Protein AF-A0A2H5VDW3-F1 (afdb_monomer_lite)

Secondary structure (DSSP, 8-state):
--HHHHHHH-S-HHHHHHHHHHHHHHHHHHHTT--HHHHHHHHHHHHHHHHTSTTTT--HHHHHHHHHHHHHHHTT----HHHHHHHHT--HHHHHHHHHHHHHHH--S--PPPPHHHHHHHHHHHHT--HHHHHHHHHHHHHT--HHHHTT--HHHHHHHHHHHHHHHTT----HHHHHHHHT--HHHHHHHHHHHHHH------------S---SS---

Sequence (221 aa):
MRLWQSRIRIATSEERTLSQILTKVNEVSEHLKLPKVVVATAARIYRLAIKNKSFKNKPILAMAVALIYLACRHCNINRSLKEIAKVANVDLKTAGKYYRFLLKEIDSSYVPPLSLDKYISKLINLAKLNPKLEKLALELAELTKSPKISCGKSPGGLAAAYVYIASIFLNEKLPQREICELAEVTEVTIRNRCKEILDNFNIKLLIDAMDEVRGSQKGSV

Radius of gyration: 24.26 Å; chains: 1; bounding box: 76×31×82 Å

Structure (mmCIF, N/CA/C/O backbone):
data_AF-A0A2H5VDW3-F1
#
_entry.id   AF-A0A2H5VDW3-F1
#
loop_
_atom_site.group_PDB
_atom_site.id
_atom_site.type_symbol
_atom_site.label_atom_id
_atom_site.label_alt_id
_atom_site.label_comp_id
_atom_site.label_asym_id
_atom_site.label_entity_id
_atom_site.label_seq_id
_atom_site.pdbx_PDB_ins_code
_atom_site.Cartn_x
_atom_site.Cartn_y
_atom_site.Cartn_z
_atom_site.occupancy
_atom_site.B_iso_or_equiv
_atom_site.auth_seq_id
_atom_site.auth_comp_id
_atom_site.auth_asym_id
_atom_site.auth_atom_id
_atom_site.pdbx_PDB_model_num
ATOM 1 N N . MET A 1 1 ? 15.909 -10.312 -50.522 1.00 53.47 1 MET A N 1
ATOM 2 C CA . MET A 1 1 ? 16.096 -10.937 -49.187 1.00 53.47 1 MET A CA 1
ATOM 3 C C . MET A 1 1 ? 16.649 -10.015 -48.079 1.00 53.47 1 MET A C 1
ATOM 5 O O . MET A 1 1 ? 16.545 -10.398 -46.925 1.00 53.47 1 MET A O 1
ATOM 9 N N . ARG A 1 2 ? 17.205 -8.813 -48.342 1.00 52.44 2 ARG A N 1
ATOM 10 C CA . ARG A 1 2 ? 17.811 -7.958 -47.280 1.00 52.44 2 ARG A CA 1
ATOM 11 C C . ARG A 1 2 ? 16.872 -6.921 -46.633 1.00 52.44 2 ARG A C 1
ATOM 13 O O . ARG A 1 2 ? 17.132 -6.476 -45.522 1.00 52.44 2 ARG A O 1
ATOM 20 N N . LEU A 1 3 ? 15.761 -6.566 -47.284 1.00 41.78 3 LEU A N 1
ATOM 21 C CA . LEU A 1 3 ? 14.838 -5.522 -46.799 1.00 41.78 3 LEU A CA 1
ATOM 22 C C . LEU A 1 3 ? 13.925 -5.998 -45.654 1.00 41.78 3 LEU A C 1
ATOM 24 O O . LEU A 1 3 ? 13.590 -5.217 -44.767 1.00 41.78 3 LEU A O 1
ATOM 28 N N . TRP A 1 4 ? 13.600 -7.293 -45.610 1.00 45.25 4 TRP A N 1
ATOM 29 C CA . TRP A 1 4 ? 12.826 -7.885 -44.511 1.00 45.25 4 TRP A CA 1
ATOM 30 C C . TRP A 1 4 ? 13.608 -7.933 -43.192 1.00 45.25 4 TRP A C 1
ATOM 32 O O . TRP A 1 4 ? 13.031 -7.741 -42.125 1.00 45.25 4 TRP A O 1
ATOM 42 N N . GLN A 1 5 ? 14.934 -8.089 -43.253 1.00 48.19 5 GLN A N 1
ATOM 43 C CA . GLN A 1 5 ? 15.789 -8.083 -42.061 1.00 48.19 5 GLN A CA 1
ATOM 44 C C . GLN A 1 5 ? 15.935 -6.679 -41.442 1.00 48.19 5 GLN A C 1
ATOM 46 O O . GLN A 1 5 ? 16.198 -6.564 -40.247 1.00 48.19 5 GLN A O 1
ATOM 51 N N . SER A 1 6 ? 15.728 -5.608 -42.219 1.00 42.41 6 SER A N 1
ATOM 52 C CA . SER A 1 6 ? 15.838 -4.219 -41.745 1.00 42.41 6 SER A CA 1
ATOM 53 C C . SER A 1 6 ? 14.670 -3.808 -40.840 1.00 42.41 6 SER A C 1
ATOM 55 O O . SER A 1 6 ? 14.900 -3.152 -39.825 1.00 42.41 6 SER A O 1
ATOM 57 N N . ARG A 1 7 ? 13.443 -4.285 -41.110 1.00 45.28 7 ARG A N 1
ATOM 58 C CA . ARG A 1 7 ? 12.270 -4.020 -40.250 1.00 45.28 7 ARG A CA 1
ATOM 59 C C . ARG A 1 7 ? 12.362 -4.685 -38.874 1.00 45.28 7 ARG A C 1
ATOM 61 O O . ARG A 1 7 ? 11.784 -4.187 -37.919 1.00 45.28 7 ARG A O 1
ATOM 68 N N . ILE A 1 8 ? 13.127 -5.771 -38.761 1.00 51.69 8 ILE A N 1
ATOM 69 C CA . ILE A 1 8 ? 13.368 -6.482 -37.495 1.00 51.69 8 ILE A CA 1
ATOM 70 C C . ILE A 1 8 ? 14.535 -5.836 -36.711 1.00 51.69 8 ILE A C 1
ATOM 72 O O . ILE A 1 8 ? 14.665 -6.020 -35.500 1.00 51.69 8 ILE A O 1
ATOM 76 N N . ARG A 1 9 ? 15.395 -5.042 -37.372 1.00 48.97 9 ARG A N 1
ATOM 77 C CA . ARG A 1 9 ? 16.654 -4.535 -36.795 1.00 48.97 9 ARG A CA 1
ATOM 78 C C . ARG A 1 9 ? 16.600 -3.148 -36.157 1.00 48.97 9 ARG A C 1
ATOM 80 O O . ARG A 1 9 ? 17.521 -2.848 -35.404 1.00 48.97 9 ARG A O 1
ATOM 87 N N . ILE A 1 10 ? 15.569 -2.334 -36.381 1.00 50.09 10 ILE A N 1
ATOM 88 C CA . ILE A 1 10 ? 15.525 -0.949 -35.874 1.00 50.09 10 ILE A CA 1
ATOM 89 C C . ILE A 1 10 ? 14.436 -0.810 -34.806 1.00 50.09 10 ILE A C 1
ATOM 91 O O . ILE A 1 10 ? 13.482 -0.063 -34.951 1.00 50.09 10 ILE A O 1
ATOM 95 N N . ALA A 1 11 ? 14.582 -1.570 -33.725 1.00 57.47 11 ALA A N 1
ATOM 96 C CA . ALA A 1 11 ? 14.211 -1.040 -32.423 1.00 57.47 11 ALA A CA 1
ATOM 97 C C . ALA A 1 11 ? 15.539 -0.637 -31.791 1.00 57.47 11 ALA A C 1
ATOM 99 O O . ALA A 1 11 ? 16.409 -1.496 -31.590 1.00 57.47 11 ALA A O 1
ATOM 100 N N . THR A 1 12 ? 15.731 0.659 -31.559 1.00 70.88 12 THR A N 1
ATOM 101 C CA . THR A 1 12 ? 16.874 1.155 -30.787 1.00 70.88 12 THR A CA 1
ATOM 102 C C . THR A 1 12 ? 16.949 0.384 -29.466 1.00 70.88 12 THR A C 1
ATOM 104 O O . THR A 1 12 ? 15.941 -0.118 -28.960 1.00 70.88 12 THR A O 1
ATOM 107 N N . SER A 1 13 ? 18.146 0.243 -28.888 1.00 75.62 13 SER A N 1
ATOM 108 C CA . SER A 1 13 ? 18.295 -0.477 -27.612 1.00 75.62 13 SER A CA 1
ATOM 109 C C . SER A 1 13 ? 17.325 0.047 -26.541 1.00 75.62 13 SER A C 1
ATOM 111 O O . SER A 1 13 ? 16.868 -0.726 -25.706 1.00 75.62 13 SER A O 1
ATOM 113 N N . GLU A 1 14 ? 16.981 1.334 -26.606 1.00 76.88 14 GLU A N 1
ATOM 114 C CA . GLU A 1 14 ? 16.055 2.024 -25.708 1.00 76.88 14 GLU A CA 1
ATOM 115 C C . GLU A 1 14 ? 14.589 1.604 -25.937 1.00 76.88 14 GLU A C 1
ATOM 117 O O . GLU A 1 14 ? 13.867 1.329 -24.976 1.00 76.88 14 GLU A O 1
ATOM 122 N N . GLU A 1 15 ? 14.153 1.452 -27.190 1.00 78.94 15 GLU A N 1
ATOM 123 C CA . GLU A 1 15 ? 12.809 0.957 -27.530 1.00 78.94 15 GLU A CA 1
ATOM 124 C C . GLU A 1 15 ? 12.610 -0.505 -27.115 1.00 78.94 15 GLU A C 1
ATOM 126 O O . GLU A 1 15 ? 11.537 -0.879 -26.636 1.00 78.94 15 GLU A O 1
ATOM 131 N N . ARG A 1 16 ? 13.659 -1.332 -27.221 1.00 82.38 16 ARG A N 1
ATOM 132 C CA . ARG A 1 16 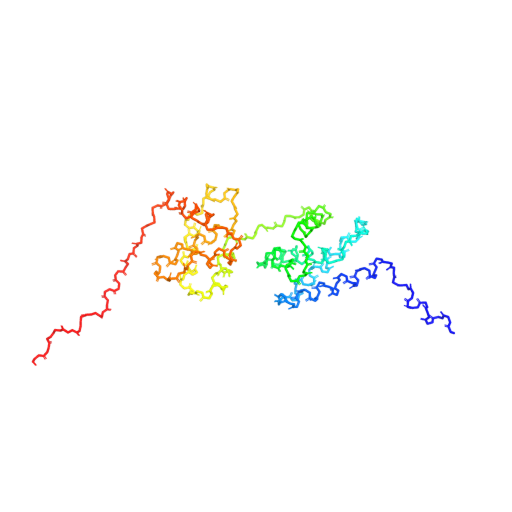? 13.615 -2.720 -26.735 1.00 82.38 16 ARG A CA 1
ATOM 133 C C . ARG A 1 16 ? 13.447 -2.776 -25.221 1.00 82.38 16 ARG A C 1
ATOM 135 O O . ARG A 1 16 ? 12.574 -3.495 -24.735 1.00 82.38 16 ARG A O 1
ATOM 142 N N . THR A 1 17 ? 14.228 -1.990 -24.477 1.00 84.38 17 THR A N 1
ATOM 143 C CA . THR A 1 17 ? 14.095 -1.918 -23.014 1.00 84.38 17 THR A CA 1
ATOM 144 C C . THR A 1 17 ? 12.743 -1.352 -22.594 1.00 84.38 17 THR A C 1
ATOM 146 O O . THR A 1 17 ? 12.151 -1.831 -21.629 1.00 84.38 17 THR A O 1
ATOM 149 N N . LEU A 1 18 ? 12.214 -0.384 -23.349 1.00 85.31 18 LEU A N 1
ATOM 150 C CA . LEU A 1 18 ? 10.884 0.172 -23.130 1.00 85.31 18 LEU A CA 1
ATOM 151 C C . LEU A 1 18 ? 9.810 -0.900 -23.261 1.00 85.31 18 LEU A C 1
ATOM 153 O O . LEU A 1 18 ? 8.994 -1.051 -22.355 1.00 85.31 18 LEU A O 1
ATOM 157 N N . SER A 1 19 ? 9.837 -1.671 -24.347 1.00 87.50 19 SER A N 1
ATOM 158 C CA . SER A 1 19 ? 8.887 -2.764 -24.537 1.00 87.50 19 SER A CA 1
ATOM 159 C C . SER A 1 19 ? 8.971 -3.778 -23.395 1.00 87.50 19 SER A C 1
ATOM 161 O O . SER A 1 19 ? 7.941 -4.160 -22.854 1.00 87.50 19 SER A O 1
ATOM 163 N N . GLN A 1 20 ? 10.180 -4.168 -22.980 1.00 88.94 20 GLN A N 1
ATOM 164 C CA . GLN A 1 20 ? 10.379 -5.129 -21.889 1.00 88.94 20 GLN A CA 1
ATOM 165 C C . GLN A 1 20 ? 9.828 -4.624 -20.548 1.00 88.94 20 GLN A C 1
ATOM 167 O O . GLN A 1 20 ? 9.160 -5.373 -19.834 1.00 88.94 20 GLN A O 1
ATOM 172 N N . ILE A 1 21 ? 10.072 -3.354 -20.206 1.00 90.38 21 ILE A N 1
ATOM 173 C CA . ILE A 1 21 ? 9.559 -2.754 -18.967 1.00 90.38 21 ILE A CA 1
ATOM 174 C C . ILE A 1 21 ? 8.036 -2.678 -19.003 1.00 90.38 21 ILE A C 1
ATOM 176 O O . ILE A 1 21 ? 7.400 -3.046 -18.021 1.00 90.38 21 ILE A O 1
ATOM 180 N N . LEU A 1 22 ? 7.442 -2.244 -20.117 1.00 90.00 22 LEU A N 1
ATOM 181 C CA . LEU A 1 22 ? 5.986 -2.150 -20.238 1.00 90.00 22 LEU A CA 1
ATOM 182 C C . LEU A 1 22 ? 5.309 -3.520 -20.140 1.00 90.00 22 LEU A C 1
ATOM 184 O O . LEU A 1 22 ? 4.302 -3.639 -19.445 1.00 90.00 22 LEU A O 1
ATOM 188 N N . THR A 1 23 ? 5.885 -4.559 -20.751 1.00 92.81 23 THR A N 1
ATOM 189 C CA . THR A 1 23 ? 5.402 -5.937 -20.587 1.00 92.81 23 THR A CA 1
ATOM 190 C C . THR A 1 23 ? 5.443 -6.352 -19.120 1.00 92.81 23 THR A C 1
ATOM 192 O O . THR A 1 23 ? 4.438 -6.816 -18.587 1.00 92.81 23 THR A O 1
ATOM 195 N N . LYS A 1 24 ? 6.551 -6.088 -18.415 1.00 92.25 24 LYS A N 1
ATOM 196 C CA . LYS A 1 24 ? 6.647 -6.420 -16.989 1.00 92.25 24 LYS A CA 1
ATOM 197 C C . LYS A 1 24 ? 5.678 -5.617 -16.123 1.00 92.25 24 LYS A C 1
ATOM 199 O O . LYS A 1 24 ? 5.133 -6.145 -15.156 1.00 92.25 24 LYS A O 1
ATOM 204 N N . VAL A 1 25 ? 5.452 -4.348 -16.460 1.00 93.44 25 VAL A N 1
ATOM 205 C CA . VAL A 1 25 ? 4.470 -3.504 -15.772 1.00 93.44 25 VAL A CA 1
ATOM 206 C C . VAL A 1 25 ? 3.067 -4.087 -15.922 1.00 93.44 25 VAL A C 1
ATOM 208 O O . VAL A 1 25 ? 2.348 -4.148 -14.926 1.00 93.44 25 VAL A O 1
ATOM 211 N N . ASN A 1 26 ? 2.700 -4.555 -17.119 1.00 93.69 26 ASN A N 1
ATOM 212 C CA . ASN A 1 26 ? 1.425 -5.234 -17.355 1.00 93.69 26 ASN A CA 1
ATOM 213 C C . ASN A 1 26 ? 1.312 -6.508 -16.518 1.00 93.69 26 ASN A C 1
ATOM 215 O O . ASN A 1 26 ? 0.365 -6.627 -15.748 1.00 93.69 26 ASN A O 1
ATOM 219 N N . GLU A 1 27 ? 2.313 -7.390 -16.578 1.00 93.50 27 GLU A N 1
ATOM 220 C CA . GLU A 1 27 ? 2.321 -8.644 -15.814 1.00 93.50 27 GLU A CA 1
ATOM 221 C C . GLU A 1 27 ? 2.110 -8.402 -14.312 1.00 93.50 27 GLU A C 1
ATOM 223 O O . GLU A 1 27 ? 1.231 -8.999 -13.693 1.00 93.50 27 GLU A O 1
ATOM 228 N N . VAL A 1 28 ? 2.886 -7.497 -13.706 1.00 93.06 28 VAL A N 1
ATOM 229 C CA . VAL A 1 28 ? 2.776 -7.204 -12.266 1.00 93.06 28 VAL A CA 1
ATOM 230 C C . VAL A 1 28 ? 1.440 -6.529 -11.936 1.00 93.06 28 VAL A C 1
ATOM 232 O O . VAL A 1 28 ? 0.847 -6.809 -10.892 1.00 93.06 28 VAL A O 1
ATOM 235 N N . SER A 1 29 ? 0.935 -5.666 -12.820 1.00 92.62 29 SER A N 1
ATOM 236 C CA . SER A 1 29 ? -0.352 -4.987 -12.624 1.00 92.62 29 SER A CA 1
ATOM 237 C C . SER A 1 29 ? -1.536 -5.950 -12.688 1.00 92.62 29 SER A C 1
ATOM 239 O O . SER A 1 29 ? -2.476 -5.794 -11.908 1.00 92.62 29 SER A O 1
ATOM 241 N N . GLU A 1 30 ? -1.480 -6.961 -13.555 1.00 92.94 30 GLU A N 1
ATOM 242 C CA . GLU A 1 30 ? -2.488 -8.022 -13.647 1.00 92.94 30 GLU A CA 1
ATOM 243 C C . GLU A 1 30 ? -2.517 -8.879 -12.378 1.00 92.94 30 GLU A C 1
ATOM 245 O O . GLU A 1 30 ? -3.587 -9.082 -11.802 1.00 92.94 30 GLU A O 1
ATOM 250 N N . HIS A 1 31 ? -1.349 -9.283 -11.864 1.00 92.31 31 HIS A N 1
ATOM 251 C CA . HIS A 1 31 ? -1.251 -10.029 -10.602 1.00 92.31 31 HIS A CA 1
ATOM 252 C C . HIS A 1 31 ? -1.815 -9.237 -9.410 1.00 92.31 31 HIS A C 1
ATOM 254 O O . HIS A 1 31 ? -2.463 -9.801 -8.529 1.00 92.31 31 HIS A O 1
ATOM 260 N N . LEU A 1 32 ? -1.607 -7.916 -9.389 1.00 89.12 32 LEU A N 1
ATOM 261 C CA . LEU A 1 32 ? -2.127 -7.011 -8.356 1.00 89.12 32 LEU A CA 1
ATOM 262 C C . LEU A 1 32 ? -3.576 -6.550 -8.600 1.00 89.12 32 LEU A C 1
ATOM 264 O O . LEU A 1 32 ? -4.112 -5.787 -7.783 1.00 89.12 32 LEU A O 1
ATOM 268 N N . LYS A 1 33 ? -4.196 -6.986 -9.708 1.00 90.88 33 LYS A N 1
ATOM 269 C CA . LYS A 1 33 ? -5.538 -6.586 -10.164 1.00 90.88 33 LYS A CA 1
ATOM 270 C C . LYS A 1 33 ? -5.711 -5.061 -10.209 1.00 90.88 33 LYS A C 1
ATOM 272 O O . LYS A 1 33 ? -6.703 -4.519 -9.721 1.00 90.88 33 LYS A O 1
ATOM 277 N N . LEU A 1 34 ? -4.710 -4.352 -10.734 1.00 89.81 34 LEU A N 1
ATOM 278 C CA . LEU A 1 34 ? -4.735 -2.892 -10.821 1.00 89.81 34 LEU A CA 1
ATOM 279 C C . LEU A 1 34 ? -5.578 -2.408 -12.012 1.00 89.81 34 LEU A C 1
ATOM 281 O O . LEU A 1 34 ? -5.590 -3.049 -13.064 1.00 89.81 34 LEU A O 1
ATOM 285 N N . PRO A 1 35 ? -6.243 -1.243 -11.895 1.00 91.56 35 PRO A N 1
ATOM 286 C CA . PRO A 1 35 ? -6.951 -0.634 -13.015 1.00 91.56 35 PRO A CA 1
ATOM 287 C C . PRO A 1 35 ? -6.017 -0.310 -14.186 1.00 91.56 35 PRO A C 1
ATOM 289 O O . PRO A 1 35 ? -4.890 0.150 -13.990 1.00 91.56 35 PRO A O 1
ATOM 292 N N . LYS A 1 36 ? -6.531 -0.418 -15.418 1.00 91.25 36 LYS A N 1
ATOM 293 C CA . LYS A 1 36 ? -5.793 -0.065 -16.649 1.00 91.25 36 LYS A CA 1
ATOM 294 C C . LYS A 1 36 ? -5.275 1.381 -16.652 1.00 91.25 36 LYS A C 1
ATOM 296 O O . LYS A 1 36 ? -4.256 1.671 -17.273 1.00 91.25 36 LYS A O 1
ATOM 301 N N . VAL A 1 37 ? -5.935 2.278 -15.915 1.00 92.31 37 VAL A N 1
ATOM 302 C CA . VAL A 1 37 ? -5.505 3.675 -15.725 1.00 92.31 37 VAL A CA 1
ATOM 303 C C . VAL A 1 37 ? -4.110 3.756 -15.092 1.00 92.31 37 VAL A C 1
ATOM 305 O O . VAL A 1 37 ? -3.299 4.590 -15.496 1.00 92.31 37 VAL A O 1
ATOM 308 N N . VAL A 1 38 ? -3.785 2.855 -14.157 1.00 91.50 38 VAL A N 1
ATOM 309 C CA . VAL A 1 38 ? -2.469 2.810 -13.497 1.00 91.50 38 VAL A CA 1
ATOM 310 C C . VAL A 1 38 ? -1.386 2.415 -14.488 1.00 91.50 38 VAL A C 1
ATOM 312 O O . VAL A 1 38 ? -0.351 3.070 -14.564 1.00 91.50 38 VAL A O 1
ATOM 315 N N . VAL A 1 39 ? -1.651 1.387 -15.293 1.00 92.88 39 VAL A N 1
ATOM 316 C CA . VAL A 1 39 ? -0.745 0.910 -16.343 1.00 92.88 39 VAL A CA 1
ATOM 317 C C . VAL A 1 39 ? -0.460 2.014 -17.362 1.00 92.88 39 VAL A C 1
ATOM 319 O O . VAL A 1 39 ? 0.698 2.293 -17.677 1.00 92.88 39 VAL A O 1
ATOM 322 N N . ALA A 1 40 ? -1.507 2.692 -17.843 1.00 92.19 40 ALA A N 1
ATOM 323 C CA . ALA A 1 40 ? -1.368 3.801 -18.783 1.00 92.19 40 ALA A CA 1
ATOM 324 C C . ALA A 1 40 ? -0.550 4.958 -18.182 1.00 92.19 40 ALA A C 1
ATOM 326 O O . ALA A 1 40 ? 0.320 5.528 -18.845 1.00 92.19 40 ALA A O 1
ATOM 327 N N . THR A 1 41 ? -0.778 5.263 -16.903 1.00 91.31 41 THR A N 1
ATOM 328 C CA . THR A 1 41 ? -0.036 6.296 -16.172 1.00 91.31 41 THR A CA 1
ATOM 329 C C . THR A 1 41 ? 1.433 5.914 -15.991 1.00 91.31 41 THR A C 1
ATOM 331 O O . THR A 1 41 ? 2.307 6.739 -16.252 1.00 91.31 41 THR A O 1
ATOM 334 N N . ALA A 1 42 ? 1.727 4.661 -15.636 1.00 91.44 42 ALA A N 1
ATOM 335 C CA . ALA A 1 42 ? 3.091 4.144 -15.535 1.00 91.44 42 ALA A CA 1
ATOM 336 C C . ALA A 1 42 ? 3.828 4.226 -16.883 1.00 91.44 42 ALA A C 1
ATOM 338 O O . ALA A 1 42 ? 4.973 4.677 -16.937 1.00 91.44 42 ALA A O 1
ATOM 339 N N . ALA A 1 43 ? 3.154 3.874 -17.983 1.00 90.94 43 ALA A N 1
ATOM 340 C CA . ALA A 1 43 ? 3.712 3.986 -19.327 1.00 90.94 43 ALA A CA 1
ATOM 341 C C . ALA A 1 43 ? 4.018 5.443 -19.710 1.00 90.94 43 ALA A C 1
ATOM 343 O O . ALA A 1 43 ? 5.078 5.728 -20.271 1.00 90.94 43 ALA A O 1
ATOM 344 N N . ARG A 1 44 ? 3.119 6.379 -19.378 1.00 90.00 44 ARG A N 1
ATOM 345 C CA . ARG A 1 44 ? 3.326 7.819 -19.595 1.00 90.00 44 ARG A CA 1
ATOM 346 C C . ARG A 1 44 ? 4.535 8.334 -18.813 1.00 90.00 44 ARG A C 1
ATOM 348 O O . ARG A 1 44 ? 5.392 8.989 -19.400 1.00 90.00 44 ARG A O 1
ATOM 355 N N . ILE A 1 45 ? 4.613 8.012 -17.521 1.00 87.81 45 ILE A N 1
ATOM 356 C CA . ILE A 1 45 ? 5.721 8.396 -16.635 1.00 87.81 45 ILE A CA 1
ATOM 357 C C . ILE A 1 45 ? 7.045 7.883 -17.200 1.00 87.81 45 ILE A C 1
ATOM 359 O O . ILE A 1 45 ? 7.993 8.648 -17.347 1.00 87.81 45 ILE A O 1
ATOM 363 N N . TYR A 1 46 ? 7.104 6.612 -17.592 1.00 86.81 46 TYR A N 1
ATOM 364 C CA . TYR A 1 46 ? 8.339 6.027 -18.098 1.00 86.81 46 TYR A CA 1
ATOM 365 C C . TYR A 1 46 ? 8.795 6.632 -19.437 1.00 86.81 46 TYR A C 1
ATOM 367 O O . TYR A 1 46 ? 9.983 6.891 -19.628 1.00 86.81 46 TYR A O 1
ATOM 375 N N . ARG A 1 47 ? 7.860 6.945 -20.348 1.00 86.50 47 ARG A N 1
ATOM 376 C CA . ARG A 1 47 ? 8.176 7.658 -21.602 1.00 86.50 47 ARG A CA 1
ATOM 377 C C . ARG A 1 47 ? 8.721 9.065 -21.358 1.00 86.50 47 ARG A C 1
ATOM 379 O O . ARG A 1 47 ? 9.593 9.504 -22.103 1.00 86.50 47 ARG A O 1
ATOM 386 N N . LEU A 1 48 ? 8.217 9.771 -20.343 1.00 84.69 48 LEU A N 1
ATOM 387 C CA . LEU A 1 48 ? 8.775 11.064 -19.930 1.00 84.69 48 LEU A CA 1
ATOM 388 C C . LEU A 1 48 ? 10.195 10.890 -19.389 1.00 84.69 48 LEU A C 1
ATOM 390 O O . LEU A 1 48 ? 11.091 11.637 -19.763 1.00 84.69 48 LEU A O 1
ATOM 394 N N . ALA A 1 49 ? 10.410 9.847 -18.594 1.00 81.12 49 ALA A N 1
ATOM 395 C CA . ALA A 1 49 ? 11.694 9.539 -17.989 1.00 81.12 49 ALA A CA 1
ATOM 396 C C . ALA A 1 49 ? 12.812 9.292 -19.020 1.00 81.12 49 ALA A C 1
ATOM 398 O O . ALA A 1 49 ? 13.914 9.823 -18.887 1.00 81.12 49 ALA A O 1
ATOM 399 N N . ILE A 1 50 ? 12.530 8.533 -20.087 1.00 80.50 50 ILE A N 1
ATOM 400 C CA . ILE A 1 50 ? 13.522 8.230 -21.137 1.00 80.50 50 ILE A CA 1
ATOM 401 C C . ILE A 1 50 ? 14.058 9.505 -21.807 1.00 80.50 50 ILE A C 1
ATOM 403 O O . ILE A 1 50 ? 15.247 9.564 -22.126 1.00 80.50 50 ILE A O 1
ATOM 407 N N . LYS A 1 51 ? 13.230 10.550 -21.964 1.00 77.50 51 LYS A N 1
ATOM 408 C CA . LYS A 1 51 ? 13.663 11.823 -22.570 1.00 77.50 51 LYS A CA 1
ATOM 409 C C . LYS A 1 51 ? 14.826 12.473 -21.808 1.00 77.50 51 LYS A C 1
ATOM 411 O O . LYS A 1 51 ? 15.660 13.125 -22.431 1.00 77.50 51 LYS A O 1
ATOM 416 N N . ASN A 1 52 ? 14.937 12.215 -20.504 1.00 71.25 52 ASN A N 1
ATOM 417 C CA . ASN A 1 52 ? 15.966 12.780 -19.628 1.00 71.25 52 ASN A CA 1
ATOM 418 C C . ASN A 1 52 ? 17.285 11.964 -19.623 1.00 71.25 52 ASN A C 1
ATOM 420 O O . ASN A 1 52 ? 18.205 12.286 -18.880 1.00 71.25 52 ASN A O 1
ATOM 424 N N . LYS A 1 53 ? 17.420 10.916 -20.459 1.00 64.75 53 LYS A N 1
ATOM 425 C CA . LYS A 1 53 ? 18.648 10.113 -20.710 1.00 64.75 53 LYS A CA 1
ATOM 426 C C . LYS A 1 53 ? 19.291 9.381 -19.506 1.00 64.75 53 LYS A C 1
ATOM 428 O O . LYS A 1 53 ? 20.262 8.652 -19.702 1.00 64.75 53 LYS A O 1
ATOM 433 N N . SER A 1 54 ? 18.736 9.465 -18.293 1.00 64.50 54 SER A N 1
ATOM 434 C CA . SER A 1 54 ? 19.314 8.901 -17.048 1.00 64.50 54 SER A CA 1
ATOM 435 C C . SER A 1 54 ? 19.078 7.380 -16.834 1.00 64.50 54 SER A C 1
ATOM 437 O O . SER A 1 54 ? 19.545 6.772 -15.867 1.00 64.50 54 SER A O 1
ATOM 439 N N . PHE A 1 55 ? 18.377 6.702 -17.755 1.00 68.12 55 PHE A N 1
ATOM 440 C CA . PHE A 1 55 ? 17.854 5.335 -17.555 1.00 68.12 55 PHE A CA 1
ATOM 441 C C . PHE A 1 55 ? 18.746 4.189 -18.058 1.00 68.12 55 PHE A C 1
ATOM 443 O O . PHE A 1 55 ? 18.357 3.022 -17.968 1.00 68.12 55 PHE A O 1
ATOM 450 N N . LYS A 1 56 ? 19.953 4.479 -18.554 1.00 66.88 56 LYS A N 1
ATOM 451 C CA . LYS A 1 56 ? 20.858 3.441 -19.072 1.00 66.88 56 LYS A CA 1
ATOM 452 C C . LYS A 1 56 ? 21.373 2.530 -17.943 1.00 66.88 56 LYS A C 1
ATOM 454 O O . LYS A 1 56 ? 21.732 2.997 -16.860 1.00 66.88 56 LYS A O 1
ATOM 459 N N . ASN A 1 57 ? 21.402 1.220 -18.209 1.00 70.19 57 ASN A N 1
ATOM 460 C CA . ASN A 1 57 ? 21.917 0.155 -17.331 1.00 70.19 57 ASN A CA 1
ATOM 461 C C . ASN A 1 57 ? 21.185 -0.023 -15.987 1.00 70.19 57 ASN A C 1
ATOM 463 O O . ASN A 1 57 ? 21.790 -0.430 -14.994 1.00 70.19 57 ASN A O 1
ATOM 467 N N . LYS A 1 58 ? 19.886 0.293 -15.917 1.00 81.19 58 LYS A N 1
ATOM 468 C CA . LYS A 1 58 ? 19.080 0.040 -14.712 1.00 81.19 58 LYS A CA 1
ATOM 469 C C . LYS A 1 58 ? 18.324 -1.297 -14.824 1.00 81.19 58 LYS A C 1
ATOM 471 O O . LYS A 1 58 ? 17.860 -1.638 -15.910 1.00 81.19 58 LYS A O 1
ATOM 476 N N . PRO A 1 59 ? 18.167 -2.050 -13.721 1.00 87.31 59 PRO A N 1
ATOM 477 C CA . PRO A 1 59 ? 17.422 -3.302 -13.707 1.00 87.31 59 PRO A CA 1
ATOM 478 C C . PRO A 1 59 ? 15.946 -3.069 -14.044 1.00 87.31 59 PRO A C 1
ATOM 480 O O . PRO A 1 59 ? 15.248 -2.298 -13.383 1.00 87.31 59 PRO A O 1
ATOM 483 N N . ILE A 1 60 ? 15.478 -3.795 -15.059 1.00 88.19 60 ILE A N 1
ATOM 484 C CA . ILE A 1 60 ? 14.131 -3.715 -15.644 1.00 88.19 60 ILE A CA 1
ATOM 485 C C . ILE A 1 60 ? 13.049 -3.958 -14.582 1.00 88.19 60 ILE A C 1
ATOM 487 O O . ILE A 1 60 ? 12.112 -3.172 -14.460 1.00 88.19 60 ILE A O 1
ATOM 491 N N . LEU A 1 61 ? 13.202 -5.013 -13.772 1.00 90.50 61 LEU A N 1
ATOM 492 C CA . LEU A 1 61 ? 12.213 -5.408 -12.761 1.00 90.50 61 LEU A CA 1
ATOM 493 C C . LEU A 1 61 ? 12.033 -4.347 -11.671 1.00 90.50 61 LEU A C 1
ATOM 495 O O . LEU A 1 61 ? 10.910 -3.961 -11.353 1.00 90.50 61 LEU A O 1
ATOM 499 N N . ALA A 1 62 ? 13.136 -3.842 -11.117 1.00 91.00 62 ALA A N 1
ATOM 500 C CA . ALA A 1 62 ? 13.065 -2.849 -10.051 1.00 91.00 62 ALA A CA 1
ATOM 501 C C . ALA A 1 62 ? 12.524 -1.503 -10.559 1.00 91.00 62 ALA A C 1
ATOM 503 O O . ALA A 1 62 ? 11.827 -0.804 -9.824 1.00 91.00 62 ALA A O 1
ATOM 504 N N . MET A 1 63 ? 12.792 -1.172 -11.827 1.00 89.50 63 MET A N 1
ATOM 505 C CA . MET A 1 63 ? 12.199 -0.015 -12.491 1.00 89.50 63 MET A CA 1
ATOM 506 C C . MET A 1 63 ? 10.684 -0.175 -12.650 1.00 89.50 63 MET A C 1
ATOM 508 O O . MET A 1 63 ? 9.939 0.738 -12.303 1.00 89.50 63 MET A O 1
ATOM 512 N N . ALA A 1 64 ? 10.219 -1.342 -13.109 1.00 92.25 64 ALA A N 1
ATOM 513 C CA . ALA A 1 64 ? 8.794 -1.634 -13.251 1.00 92.25 64 ALA A CA 1
ATOM 514 C C . ALA A 1 64 ? 8.044 -1.494 -11.913 1.00 92.25 64 ALA A C 1
ATOM 516 O O . ALA A 1 64 ? 7.025 -0.808 -11.852 1.00 92.25 64 ALA A O 1
ATOM 517 N N . VAL A 1 65 ? 8.585 -2.054 -10.823 1.00 93.75 65 VAL A N 1
ATOM 518 C CA . VAL A 1 65 ? 8.013 -1.924 -9.467 1.00 93.75 65 VAL A CA 1
ATOM 519 C C . VAL A 1 65 ? 7.902 -0.459 -9.043 1.00 93.75 65 VAL A C 1
ATOM 521 O O . VAL A 1 65 ? 6.856 -0.024 -8.558 1.00 93.75 65 VAL A O 1
ATOM 524 N N . ALA A 1 66 ? 8.968 0.316 -9.242 1.00 91.94 66 ALA A N 1
ATOM 525 C CA . ALA A 1 66 ? 9.010 1.714 -8.840 1.00 91.94 66 ALA A CA 1
ATOM 526 C C . ALA A 1 66 ? 8.047 2.593 -9.665 1.00 91.94 66 ALA A C 1
ATOM 528 O O . ALA A 1 66 ? 7.396 3.477 -9.105 1.00 91.94 66 ALA A O 1
ATOM 529 N N . LEU A 1 67 ? 7.894 2.310 -10.964 1.00 91.12 67 LEU A N 1
ATOM 530 C CA . LEU A 1 67 ? 6.929 2.972 -11.849 1.00 91.12 67 LEU A CA 1
ATOM 531 C C . LEU A 1 67 ? 5.483 2.678 -11.460 1.00 91.12 67 LEU A C 1
ATOM 533 O O . LEU A 1 67 ? 4.676 3.602 -11.404 1.00 91.12 67 LEU A O 1
ATOM 537 N N . ILE A 1 68 ? 5.156 1.412 -11.176 1.00 93.06 68 ILE A N 1
ATOM 538 C CA . ILE A 1 68 ? 3.814 1.024 -10.722 1.00 93.06 68 ILE A CA 1
ATOM 539 C C . ILE A 1 68 ? 3.493 1.740 -9.417 1.00 93.06 68 ILE A C 1
ATOM 541 O O . ILE A 1 68 ? 2.419 2.318 -9.286 1.00 93.06 68 ILE A O 1
ATOM 545 N N . TYR A 1 69 ? 4.427 1.751 -8.465 1.00 91.50 69 TYR A N 1
ATOM 546 C CA . TYR A 1 69 ? 4.212 2.426 -7.191 1.00 91.50 69 TYR A CA 1
ATOM 547 C C . TYR A 1 69 ? 3.972 3.932 -7.375 1.00 91.50 69 TYR A C 1
ATOM 549 O O . TYR A 1 69 ? 3.012 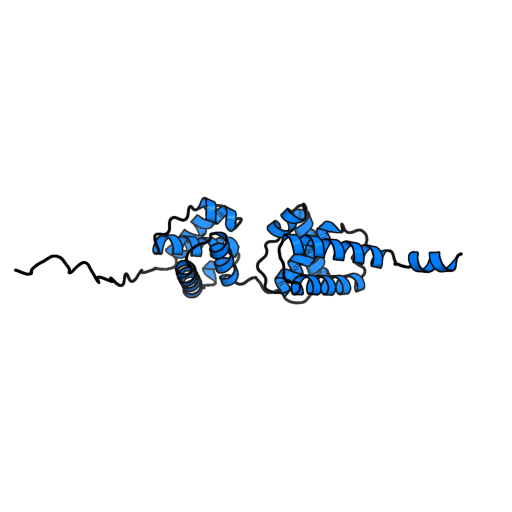4.470 -6.823 1.00 91.50 69 TYR A O 1
ATOM 557 N N . LEU A 1 70 ? 4.772 4.603 -8.209 1.00 89.62 70 LEU A N 1
ATOM 558 C CA . LEU A 1 70 ? 4.580 6.021 -8.520 1.00 89.62 70 LEU A CA 1
ATOM 559 C C . LEU A 1 70 ? 3.235 6.275 -9.228 1.00 89.62 70 LEU A C 1
ATOM 561 O O . LEU A 1 70 ? 2.501 7.190 -8.857 1.00 89.62 70 LEU A O 1
ATOM 565 N N . ALA A 1 71 ? 2.859 5.430 -10.188 1.00 90.62 71 ALA A N 1
ATOM 566 C CA . ALA A 1 71 ? 1.576 5.523 -10.879 1.00 90.62 71 ALA A CA 1
ATOM 567 C C . ALA A 1 71 ? 0.380 5.288 -9.943 1.00 90.62 71 ALA A C 1
ATOM 569 O O . ALA A 1 71 ? -0.614 6.003 -10.044 1.00 90.62 71 ALA A O 1
ATOM 570 N N . CYS A 1 72 ? 0.478 4.347 -8.999 1.00 89.81 72 CYS A N 1
ATOM 571 C CA . CYS A 1 72 ? -0.535 4.124 -7.965 1.00 89.81 72 CYS A CA 1
ATOM 572 C C . CYS A 1 72 ? -0.742 5.374 -7.105 1.00 89.81 72 CYS A C 1
ATOM 574 O O . CYS A 1 72 ? -1.881 5.709 -6.786 1.00 89.81 72 CYS A O 1
ATOM 576 N N . ARG A 1 73 ? 0.339 6.092 -6.771 1.00 86.50 73 ARG A N 1
ATOM 577 C CA . ARG A 1 73 ? 0.264 7.345 -6.008 1.00 86.50 73 ARG A CA 1
ATOM 578 C C . ARG A 1 73 ? -0.418 8.457 -6.801 1.00 86.50 73 ARG A C 1
ATOM 580 O O . ARG A 1 73 ? -1.317 9.094 -6.265 1.00 86.50 73 ARG A O 1
ATOM 587 N N . HIS A 1 74 ? -0.070 8.623 -8.078 1.00 85.94 74 HIS A N 1
ATOM 588 C CA . HIS A 1 74 ? -0.748 9.564 -8.986 1.00 85.94 74 HIS A CA 1
ATOM 589 C C . HIS A 1 74 ? -2.235 9.226 -9.172 1.00 85.94 74 HIS A C 1
ATOM 591 O O . HIS A 1 74 ? -3.085 10.109 -9.153 1.00 85.94 74 HIS A O 1
ATOM 597 N N . CYS A 1 75 ? -2.565 7.938 -9.280 1.00 86.06 75 CYS A N 1
ATOM 598 C CA . CYS A 1 75 ? -3.944 7.460 -9.406 1.00 86.06 75 CYS A CA 1
ATOM 599 C C . CYS A 1 75 ? -4.676 7.354 -8.064 1.00 86.06 75 CYS A C 1
ATOM 601 O O . CYS A 1 75 ? -5.808 6.878 -8.029 1.00 86.06 75 CYS A O 1
ATOM 603 N N . ASN A 1 76 ? -4.064 7.793 -6.958 1.00 82.69 76 ASN A N 1
ATOM 604 C CA . ASN A 1 76 ? -4.711 7.836 -5.653 1.00 82.69 76 ASN A CA 1
ATOM 605 C C . ASN A 1 76 ? -5.147 6.454 -5.104 1.00 82.69 76 ASN A C 1
ATOM 607 O O . ASN A 1 76 ? -6.070 6.378 -4.285 1.00 82.69 76 ASN A O 1
ATOM 611 N N . ILE A 1 77 ? -4.459 5.383 -5.523 1.00 85.06 77 ILE A N 1
ATOM 612 C CA . ILE A 1 77 ? -4.715 3.980 -5.164 1.00 85.06 77 ILE A CA 1
ATOM 613 C C . ILE A 1 77 ? -3.764 3.530 -4.051 1.00 85.06 77 ILE A C 1
ATOM 615 O O . ILE A 1 77 ? -2.545 3.699 -4.132 1.00 85.06 77 ILE A O 1
ATOM 619 N N . ASN A 1 78 ? -4.320 2.900 -3.014 1.00 82.31 78 ASN A N 1
ATOM 620 C CA . ASN A 1 78 ? -3.567 2.488 -1.834 1.00 82.31 78 ASN A CA 1
ATOM 621 C C . ASN A 1 78 ? -2.879 1.116 -2.018 1.00 82.31 78 ASN A C 1
ATOM 623 O O . ASN A 1 78 ? -3.414 0.060 -1.660 1.00 82.31 78 ASN A O 1
ATOM 627 N N . ARG A 1 79 ? -1.665 1.127 -2.575 1.00 86.81 79 ARG A N 1
ATOM 628 C CA . ARG A 1 79 ? -0.773 -0.043 -2.668 1.00 86.81 79 ARG A CA 1
ATOM 629 C C . ARG A 1 79 ? 0.554 0.245 -1.984 1.00 86.81 79 ARG A C 1
ATOM 631 O O . ARG A 1 79 ? 1.135 1.308 -2.199 1.00 86.81 79 ARG A O 1
ATOM 638 N N . SER A 1 80 ? 1.016 -0.685 -1.149 1.00 86.19 80 SER A N 1
ATOM 639 C CA . SER A 1 80 ? 2.306 -0.549 -0.472 1.00 86.19 80 SER A CA 1
ATOM 640 C C . SER A 1 80 ? 3.439 -0.918 -1.433 1.00 86.19 80 SER A C 1
ATOM 642 O O . SER A 1 80 ? 3.284 -1.747 -2.332 1.00 86.19 80 SER A O 1
ATOM 644 N N . LEU A 1 81 ? 4.613 -0.309 -1.253 1.00 89.12 81 LEU A N 1
ATOM 645 C CA . LEU A 1 81 ? 5.791 -0.690 -2.036 1.00 89.12 81 LEU A CA 1
ATOM 646 C C . LEU A 1 81 ? 6.171 -2.158 -1.779 1.00 89.12 81 LEU A C 1
ATOM 648 O O . LEU A 1 81 ? 6.630 -2.841 -2.690 1.00 89.12 81 LEU A O 1
ATOM 652 N N . LYS A 1 82 ? 5.946 -2.646 -0.553 1.00 88.94 82 LYS A N 1
ATOM 653 C CA . LYS A 1 82 ? 6.219 -4.024 -0.140 1.00 88.94 82 LYS A CA 1
ATOM 654 C C . LYS A 1 82 ? 5.305 -5.024 -0.846 1.00 88.94 82 LYS A C 1
ATOM 656 O O . LYS A 1 82 ? 5.805 -6.038 -1.320 1.00 88.94 82 LYS A O 1
ATOM 661 N N . GLU A 1 83 ? 4.012 -4.719 -0.982 1.00 88.56 83 GLU A N 1
ATOM 662 C CA . GLU A 1 83 ? 3.052 -5.522 -1.754 1.00 88.56 83 GLU A CA 1
ATOM 663 C C . GLU A 1 83 ? 3.528 -5.707 -3.200 1.00 88.56 83 GLU A C 1
ATOM 665 O O . GLU A 1 83 ? 3.614 -6.831 -3.692 1.00 88.56 83 GLU A O 1
ATOM 670 N N . ILE A 1 84 ? 3.897 -4.609 -3.867 1.00 92.69 84 ILE A N 1
ATOM 671 C CA . ILE A 1 84 ? 4.325 -4.635 -5.274 1.00 92.69 84 ILE A CA 1
ATOM 672 C C . ILE A 1 84 ? 5.667 -5.367 -5.416 1.00 92.69 84 ILE A C 1
ATOM 674 O O . ILE A 1 84 ? 5.836 -6.200 -6.307 1.00 92.69 84 ILE A O 1
ATOM 678 N N . ALA A 1 85 ? 6.616 -5.088 -4.520 1.00 92.88 85 ALA A N 1
ATOM 679 C CA . ALA A 1 85 ? 7.930 -5.720 -4.513 1.00 92.88 85 ALA A CA 1
ATOM 680 C C . ALA A 1 85 ? 7.845 -7.238 -4.276 1.00 92.88 85 ALA A C 1
ATOM 682 O O . ALA A 1 85 ? 8.563 -7.993 -4.929 1.00 92.88 85 ALA A O 1
ATOM 683 N N . LYS A 1 86 ? 6.927 -7.689 -3.409 1.00 91.38 86 LYS A N 1
ATOM 684 C CA . LYS A 1 86 ? 6.679 -9.112 -3.140 1.00 91.38 86 LYS A CA 1
ATOM 685 C C . LYS A 1 86 ? 6.172 -9.844 -4.382 1.00 91.38 86 LYS A C 1
ATOM 687 O O . LYS A 1 86 ? 6.664 -10.925 -4.679 1.00 91.38 86 LYS A O 1
ATOM 692 N N . VAL A 1 87 ? 5.236 -9.249 -5.127 1.00 92.00 87 VAL A N 1
ATOM 693 C CA . VAL A 1 87 ? 4.708 -9.842 -6.372 1.00 92.00 87 VAL A CA 1
ATOM 694 C C . VAL A 1 87 ? 5.778 -9.913 -7.461 1.00 92.00 87 VAL A C 1
ATOM 696 O O . VAL A 1 87 ? 5.870 -10.903 -8.178 1.00 92.00 87 VAL A O 1
ATOM 699 N N . ALA A 1 88 ? 6.615 -8.883 -7.575 1.00 89.88 88 ALA A N 1
ATOM 700 C CA . ALA A 1 88 ? 7.682 -8.842 -8.570 1.00 89.88 88 ALA A CA 1
ATOM 701 C C . ALA A 1 88 ? 8.959 -9.606 -8.162 1.00 89.88 88 ALA A C 1
ATOM 703 O O . ALA A 1 88 ? 9.893 -9.663 -8.961 1.00 89.88 88 ALA A O 1
ATOM 704 N N . ASN A 1 89 ? 9.008 -10.162 -6.945 1.00 90.81 89 ASN A N 1
ATOM 705 C CA . ASN A 1 89 ? 10.180 -10.798 -6.339 1.00 90.81 89 ASN A CA 1
ATOM 706 C C . ASN A 1 89 ? 11.440 -9.905 -6.366 1.00 90.81 89 ASN A C 1
ATOM 708 O O . ASN A 1 89 ? 12.513 -10.312 -6.809 1.00 90.81 89 ASN A O 1
ATOM 712 N N . VAL A 1 90 ? 11.288 -8.646 -5.941 1.00 91.69 90 VAL A N 1
ATOM 713 C CA . VAL A 1 90 ? 12.368 -7.647 -5.888 1.00 91.69 90 VAL A CA 1
ATOM 714 C C . VAL A 1 90 ? 12.615 -7.223 -4.445 1.00 91.69 90 VAL A C 1
ATOM 716 O O . VAL A 1 90 ? 11.678 -6.980 -3.687 1.00 91.69 90 VAL A O 1
ATOM 719 N N . ASP A 1 91 ? 13.882 -7.039 -4.078 1.00 93.19 91 ASP A N 1
ATOM 720 C CA . ASP A 1 91 ? 14.247 -6.513 -2.765 1.00 93.19 91 ASP A CA 1
ATOM 721 C C . ASP A 1 91 ? 13.657 -5.121 -2.510 1.00 93.19 91 ASP A C 1
ATOM 723 O O . ASP A 1 91 ? 13.824 -4.186 -3.303 1.00 93.19 91 ASP A O 1
ATOM 727 N N . LEU A 1 92 ? 13.062 -4.936 -1.327 1.00 90.56 92 LEU A N 1
ATOM 728 C CA . LEU A 1 92 ? 12.453 -3.666 -0.918 1.00 90.56 92 LEU A CA 1
ATOM 729 C C . LEU A 1 92 ? 13.455 -2.497 -0.940 1.00 90.56 92 LEU A C 1
ATOM 731 O O . LEU A 1 92 ? 13.107 -1.383 -1.334 1.00 90.56 92 LEU A O 1
ATOM 735 N N . LYS A 1 93 ? 14.715 -2.750 -0.555 1.00 90.75 93 LYS A N 1
ATOM 736 C CA . LYS A 1 93 ? 15.799 -1.749 -0.583 1.00 90.75 93 LYS A CA 1
ATOM 737 C C . LYS A 1 93 ? 16.066 -1.265 -2.009 1.00 90.75 93 LYS A C 1
ATOM 739 O O . LYS A 1 93 ? 16.190 -0.064 -2.251 1.00 90.75 93 LYS A O 1
ATOM 744 N N . THR A 1 94 ? 16.110 -2.203 -2.949 1.00 90.44 94 THR A N 1
ATOM 745 C CA . THR A 1 94 ? 16.341 -1.941 -4.368 1.00 90.44 94 THR A CA 1
ATOM 746 C C . THR A 1 94 ? 15.158 -1.180 -4.961 1.00 90.44 94 THR A C 1
ATOM 748 O O . THR A 1 94 ? 15.353 -0.118 -5.550 1.00 90.44 94 THR A O 1
ATOM 751 N N . ALA A 1 95 ? 13.927 -1.633 -4.711 1.00 90.94 95 ALA A N 1
ATOM 752 C CA . ALA A 1 95 ? 12.711 -0.944 -5.143 1.00 90.94 95 ALA A CA 1
ATOM 753 C C . ALA A 1 95 ? 12.634 0.503 -4.610 1.00 90.94 95 ALA A C 1
ATOM 755 O O . ALA A 1 95 ? 12.379 1.437 -5.370 1.00 90.94 95 ALA A O 1
ATOM 756 N N . GLY A 1 96 ? 12.945 0.716 -3.326 1.00 89.38 96 GLY A N 1
ATOM 757 C CA . GLY A 1 96 ? 12.972 2.046 -2.709 1.00 89.38 96 GLY A CA 1
ATOM 758 C C . GLY A 1 96 ? 14.051 2.969 -3.287 1.00 89.38 96 GLY A C 1
ATOM 759 O O . GLY A 1 96 ? 13.809 4.164 -3.469 1.00 89.38 96 GLY A O 1
ATOM 760 N N . LYS A 1 97 ? 15.227 2.428 -3.633 1.00 89.62 97 LYS A N 1
ATOM 761 C CA . LYS A 1 97 ? 16.300 3.175 -4.310 1.00 89.62 97 LYS A CA 1
ATOM 762 C C . LYS A 1 97 ? 15.843 3.691 -5.677 1.00 89.62 97 LYS A C 1
ATOM 764 O O . LYS A 1 97 ? 16.038 4.869 -5.968 1.00 89.62 97 LYS A O 1
ATOM 769 N N . TYR A 1 98 ? 15.215 2.839 -6.489 1.00 88.94 98 TYR A N 1
ATOM 770 C CA . TYR A 1 98 ? 14.727 3.233 -7.81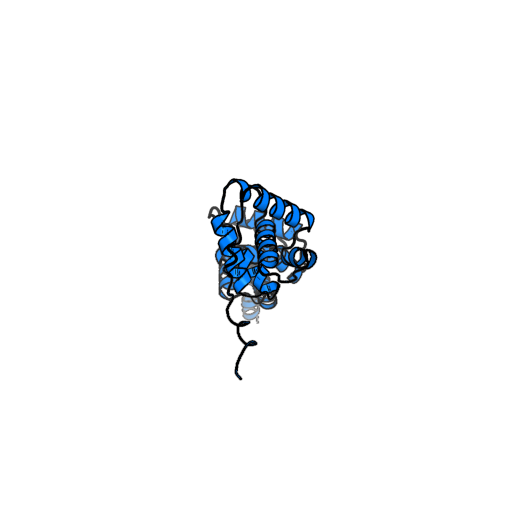7 1.00 88.94 98 TYR A CA 1
ATOM 771 C C . TYR A 1 98 ? 13.508 4.149 -7.757 1.00 88.94 98 TYR A C 1
ATOM 773 O O . TYR A 1 98 ? 13.392 5.043 -8.586 1.00 88.94 98 TYR A O 1
ATOM 781 N N . TYR A 1 99 ? 12.656 4.008 -6.742 1.00 88.81 99 TYR A N 1
ATOM 782 C CA . TYR A 1 99 ? 11.574 4.958 -6.500 1.00 88.81 99 TYR A CA 1
ATOM 783 C C . TYR A 1 99 ? 12.096 6.374 -6.222 1.00 88.81 99 TYR A C 1
ATOM 785 O O . TYR A 1 99 ? 11.664 7.326 -6.866 1.00 88.81 99 TYR A O 1
ATOM 793 N N . ARG A 1 100 ? 13.079 6.524 -5.324 1.00 87.00 100 ARG A N 1
ATOM 794 C CA . ARG A 1 100 ? 13.710 7.831 -5.046 1.00 87.00 100 ARG A CA 1
ATOM 795 C C . ARG A 1 100 ? 14.401 8.410 -6.278 1.00 87.00 100 ARG A C 1
ATOM 797 O O . ARG A 1 100 ? 14.372 9.617 -6.486 1.00 87.00 100 ARG A O 1
ATOM 804 N N . PHE A 1 101 ? 15.010 7.546 -7.085 1.00 86.44 101 PHE A N 1
ATOM 805 C CA . PHE A 1 101 ? 15.612 7.938 -8.353 1.00 86.44 101 PHE A CA 1
ATOM 806 C C . PHE A 1 101 ? 14.563 8.472 -9.342 1.00 86.44 101 PHE A C 1
ATOM 808 O O . PHE A 1 101 ? 14.748 9.560 -9.872 1.00 86.44 101 PHE A O 1
ATOM 815 N N . LEU A 1 102 ? 13.441 7.766 -9.530 1.00 85.19 102 LEU A N 1
ATOM 816 C CA . LEU A 1 102 ? 12.340 8.217 -10.390 1.00 85.19 102 LEU A CA 1
ATOM 817 C C . LEU A 1 102 ? 11.754 9.553 -9.930 1.00 85.19 102 LEU A C 1
ATOM 819 O O . LEU A 1 102 ? 11.524 10.423 -10.763 1.00 85.19 102 LEU A O 1
ATOM 823 N N . LEU A 1 103 ? 11.555 9.729 -8.620 1.00 83.31 103 LEU A N 1
ATOM 824 C CA . LEU A 1 103 ? 11.091 11.002 -8.065 1.00 83.31 103 LEU A CA 1
ATOM 825 C C . LEU A 1 103 ? 12.044 12.147 -8.419 1.00 83.31 103 LEU A C 1
ATOM 827 O O . LEU A 1 103 ? 11.592 13.185 -8.879 1.00 83.31 103 LEU A O 1
ATOM 831 N N . LYS A 1 104 ? 13.359 11.945 -8.266 1.00 81.94 104 LYS A N 1
ATOM 832 C CA . LYS A 1 104 ? 14.364 12.973 -8.573 1.00 81.94 104 LYS A CA 1
ATOM 833 C C . LYS A 1 104 ? 14.401 13.354 -10.060 1.00 81.94 104 LYS A C 1
ATOM 835 O O . LYS A 1 104 ? 14.672 14.504 -10.379 1.00 81.94 104 LYS A O 1
ATOM 840 N N . GLU A 1 105 ? 14.188 12.387 -10.948 1.00 75.88 105 GLU A N 1
ATOM 841 C CA . GLU A 1 105 ? 14.350 12.549 -12.401 1.00 75.88 105 GLU A CA 1
ATOM 842 C C . GLU A 1 105 ? 13.089 13.043 -13.123 1.00 75.88 105 GLU A C 1
ATOM 844 O O . GLU A 1 105 ? 13.198 13.672 -14.175 1.00 75.88 105 GLU A O 1
ATOM 849 N N . ILE A 1 106 ? 11.899 12.707 -12.611 1.00 72.25 106 ILE A N 1
ATOM 850 C CA . ILE A 1 106 ? 10.620 12.945 -13.301 1.00 72.25 106 ILE A CA 1
ATOM 851 C C . ILE A 1 106 ? 9.778 14.004 -12.590 1.00 72.25 106 ILE A C 1
ATOM 853 O O . ILE A 1 106 ? 9.158 14.821 -13.265 1.00 72.25 106 ILE A O 1
ATOM 857 N N . ASP A 1 107 ? 9.743 13.999 -11.255 1.00 58.34 107 ASP A N 1
ATOM 858 C CA . ASP A 1 107 ? 8.771 14.779 -10.492 1.00 58.34 107 ASP A CA 1
ATOM 859 C C . ASP A 1 107 ? 9.462 15.820 -9.593 1.00 58.34 107 ASP A C 1
ATOM 861 O O . ASP A 1 107 ? 9.782 15.580 -8.431 1.00 58.34 107 ASP A O 1
ATOM 865 N N . SER A 1 108 ? 9.569 17.050 -10.111 1.00 52.69 108 SER A N 1
ATOM 866 C CA . SER A 1 108 ? 9.433 18.256 -9.274 1.00 52.69 108 SER A CA 1
ATOM 867 C C . SER A 1 108 ? 7.982 18.464 -8.802 1.00 52.69 108 SER A C 1
ATOM 869 O O . SER A 1 108 ? 7.712 19.380 -8.028 1.00 52.69 108 SER A O 1
ATOM 871 N N . SER A 1 109 ? 7.034 17.639 -9.266 1.00 55.31 109 SER A N 1
ATOM 872 C CA . SER A 1 109 ? 5.620 17.716 -8.909 1.00 55.31 109 SER A CA 1
ATOM 873 C C . SER A 1 109 ? 5.309 16.947 -7.624 1.00 55.31 109 SER A C 1
ATOM 875 O O . SER A 1 109 ? 5.678 15.790 -7.436 1.00 55.31 109 SER A O 1
ATOM 877 N N . TYR A 1 110 ? 4.593 17.624 -6.730 1.00 56.56 110 TYR A N 1
ATOM 878 C CA . TYR A 1 110 ? 4.104 17.121 -5.452 1.00 56.56 110 TYR A CA 1
ATOM 879 C C . TYR A 1 110 ? 3.287 15.829 -5.626 1.00 56.56 110 TYR A C 1
ATOM 881 O O . TYR A 1 110 ? 2.165 15.854 -6.128 1.00 56.56 110 TYR A O 1
ATOM 889 N N . VAL A 1 111 ? 3.838 14.694 -5.188 1.00 64.88 111 VAL A N 1
ATOM 890 C CA . VAL A 1 111 ? 3.078 13.447 -5.042 1.00 64.88 111 VAL A CA 1
ATOM 891 C C . VAL A 1 111 ? 2.346 13.512 -3.701 1.00 64.88 111 VAL A C 1
ATOM 893 O O . VAL A 1 111 ? 3.013 13.460 -2.660 1.00 64.88 111 VAL A O 1
ATOM 896 N N . PRO A 1 112 ? 1.003 13.601 -3.677 1.00 62.44 112 PRO A N 1
ATOM 897 C CA . PRO A 1 112 ? 0.284 13.751 -2.424 1.00 62.44 112 PRO A CA 1
ATOM 898 C C . PRO A 1 112 ? 0.558 12.560 -1.490 1.00 62.44 112 PRO A C 1
ATOM 900 O O . PRO A 1 112 ? 0.682 11.408 -1.946 1.00 62.44 112 PRO A O 1
ATOM 903 N N . PRO A 1 113 ? 0.697 12.798 -0.172 1.00 66.12 113 PRO A N 1
ATOM 904 C CA . PRO A 1 113 ? 0.641 11.728 0.809 1.00 66.12 113 PRO A CA 1
ATOM 905 C C . PRO A 1 113 ? -0.696 10.991 0.671 1.00 66.12 113 PRO A C 1
ATOM 907 O O . PRO A 1 113 ? -1.732 11.601 0.423 1.00 66.12 113 PRO A O 1
ATOM 910 N N . LEU A 1 114 ? -0.672 9.664 0.804 1.00 69.12 114 LEU A N 1
ATOM 911 C CA . LEU A 1 114 ? -1.908 8.889 0.893 1.00 69.12 114 LEU A CA 1
ATOM 912 C C . LEU A 1 114 ? -2.666 9.350 2.144 1.00 69.12 114 LEU A C 1
ATOM 914 O O . LEU A 1 114 ? -2.096 9.331 3.236 1.00 69.12 114 LEU A O 1
ATOM 918 N N . SER A 1 115 ? -3.924 9.754 1.969 1.00 79.31 115 SER A N 1
ATOM 919 C CA . SER A 1 115 ? -4.799 10.156 3.071 1.00 79.31 115 SER A CA 1
ATOM 920 C C . SER A 1 115 ? -4.987 9.011 4.063 1.00 79.31 115 SER A C 1
ATOM 922 O O . SER A 1 115 ? -5.077 7.844 3.668 1.00 79.31 115 SER A O 1
ATOM 924 N N . LEU A 1 116 ? -5.070 9.357 5.346 1.00 84.50 116 LEU A N 1
ATOM 925 C CA . LEU A 1 116 ? -5.287 8.412 6.438 1.00 84.50 116 LEU A CA 1
ATOM 926 C C . LEU A 1 116 ? -6.574 7.594 6.236 1.00 84.50 116 LEU A C 1
ATOM 928 O O . LEU A 1 116 ? -6.560 6.378 6.407 1.00 84.50 116 LEU A O 1
ATOM 932 N N . ASP A 1 117 ? -7.633 8.237 5.753 1.00 87.62 117 ASP A N 1
ATOM 933 C CA . ASP A 1 117 ? -8.947 7.633 5.500 1.00 87.62 117 ASP A CA 1
ATOM 934 C C . ASP A 1 117 ? -8.841 6.427 4.563 1.00 87.62 117 ASP A C 1
ATOM 936 O O . ASP A 1 117 ? -9.329 5.338 4.850 1.00 87.62 117 ASP A O 1
ATOM 940 N N . LYS A 1 118 ? -8.073 6.571 3.476 1.00 86.94 118 LYS A N 1
ATOM 941 C CA . LYS A 1 118 ? -7.842 5.489 2.508 1.00 86.94 118 LYS A CA 1
ATOM 942 C C . LYS A 1 118 ? -7.046 4.330 3.098 1.00 86.94 118 LYS A C 1
ATOM 944 O O . LYS A 1 118 ? -7.129 3.212 2.584 1.00 86.94 118 LYS A O 1
ATOM 949 N N . TYR A 1 119 ? -6.214 4.577 4.110 1.00 87.94 119 TYR A N 1
ATOM 950 C CA . TYR A 1 119 ? -5.538 3.509 4.846 1.00 87.94 119 TYR A CA 1
ATOM 951 C C . TYR A 1 119 ? -6.508 2.763 5.749 1.00 87.94 119 TYR A C 1
ATOM 953 O O . TYR A 1 119 ? -6.501 1.535 5.718 1.00 87.94 119 TYR A O 1
ATOM 961 N N . ILE A 1 120 ? -7.363 3.481 6.475 1.00 90.62 120 ILE A N 1
ATOM 962 C CA . ILE A 1 120 ? -8.396 2.891 7.330 1.00 90.62 120 ILE A CA 1
ATOM 963 C C . ILE A 1 120 ? -9.326 2.006 6.492 1.00 90.62 120 ILE A C 1
ATOM 965 O O . ILE A 1 120 ? -9.419 0.807 6.757 1.00 90.62 120 ILE A O 1
ATOM 969 N N . SER A 1 121 ? -9.896 2.541 5.407 1.00 90.06 121 SER A N 1
ATOM 970 C CA . SER A 1 121 ? -10.764 1.778 4.502 1.00 90.06 121 SER A CA 1
ATOM 971 C C . SER A 1 121 ? -10.062 0.546 3.933 1.00 90.06 121 SER A C 1
ATOM 973 O O . SER A 1 121 ? -10.646 -0.533 3.851 1.00 90.06 121 SER A O 1
ATOM 975 N N . LYS A 1 122 ? -8.783 0.658 3.547 1.00 88.62 122 LYS A N 1
ATOM 976 C CA . LYS A 1 122 ? -8.022 -0.493 3.043 1.00 88.62 122 LYS A CA 1
ATOM 977 C C . LYS A 1 122 ? -7.881 -1.582 4.107 1.00 88.62 122 LYS A C 1
ATOM 979 O O . LYS A 1 122 ? -8.103 -2.746 3.789 1.00 88.62 122 LYS A O 1
ATOM 984 N N . LEU A 1 123 ? -7.493 -1.224 5.331 1.00 89.00 123 LEU A N 1
ATOM 985 C CA . LEU A 1 123 ? -7.279 -2.192 6.410 1.00 89.00 123 LEU A CA 1
ATOM 986 C C . LEU A 1 123 ? -8.563 -2.934 6.762 1.00 89.00 123 LEU A C 1
ATOM 988 O O . LEU A 1 123 ? -8.544 -4.153 6.885 1.00 89.00 123 LEU A O 1
ATOM 992 N N . ILE A 1 124 ? -9.676 -2.213 6.845 1.00 90.25 124 ILE A N 1
ATOM 993 C CA . ILE A 1 124 ? -10.986 -2.786 7.161 1.00 90.25 124 ILE A CA 1
ATOM 994 C C . ILE A 1 124 ? -11.449 -3.748 6.070 1.00 90.25 124 ILE A C 1
ATOM 996 O O . ILE A 1 124 ? -11.866 -4.865 6.373 1.00 90.25 124 ILE A O 1
ATOM 1000 N N . ASN A 1 125 ? -11.286 -3.361 4.803 1.00 89.56 125 ASN A N 1
ATOM 1001 C CA . ASN A 1 125 ? -11.602 -4.228 3.670 1.00 89.56 125 ASN A CA 1
ATOM 1002 C C . ASN A 1 125 ? -10.728 -5.492 3.637 1.00 89.56 125 ASN A C 1
ATOM 1004 O O . ASN A 1 125 ? -11.214 -6.568 3.294 1.00 89.56 125 ASN A O 1
ATOM 1008 N N . LEU A 1 126 ? -9.445 -5.384 4.001 1.00 86.75 126 LEU A N 1
ATOM 1009 C CA . LEU A 1 126 ? -8.550 -6.540 4.092 1.00 86.75 126 LEU A CA 1
ATOM 1010 C C . LEU A 1 126 ? -8.910 -7.463 5.264 1.00 86.75 126 LEU A C 1
ATOM 1012 O O . LEU A 1 126 ? -8.889 -8.679 5.095 1.00 86.75 126 LEU A O 1
ATOM 1016 N N . ALA A 1 127 ? -9.275 -6.888 6.411 1.00 86.75 127 ALA A N 1
ATOM 1017 C CA . ALA A 1 127 ? -9.704 -7.614 7.604 1.00 86.75 127 ALA A CA 1
ATOM 1018 C C . ALA A 1 127 ? -11.148 -8.150 7.507 1.00 86.75 127 ALA A C 1
ATOM 1020 O O . ALA A 1 127 ? -11.580 -8.893 8.381 1.00 86.75 127 ALA A O 1
ATOM 1021 N N . LYS A 1 128 ? -11.895 -7.790 6.450 1.00 86.44 128 LYS A N 1
ATOM 1022 C CA . LYS A 1 128 ? -13.311 -8.152 6.238 1.00 86.44 128 LYS A CA 1
ATOM 1023 C C . LYS A 1 128 ? -14.204 -7.784 7.431 1.00 86.44 128 LYS A C 1
ATOM 1025 O O . LYS A 1 128 ? -15.085 -8.552 7.814 1.00 86.44 128 LYS A O 1
ATOM 1030 N N . LEU A 1 129 ? -13.957 -6.613 8.012 1.00 85.19 129 LEU A N 1
ATOM 1031 C CA . LEU A 1 129 ? -14.704 -6.116 9.167 1.00 85.19 129 LEU A CA 1
ATOM 1032 C C . LEU A 1 129 ? -15.987 -5.400 8.751 1.00 85.19 129 LEU A C 1
ATOM 1034 O O . LEU A 1 129 ? -16.218 -5.095 7.579 1.00 85.19 129 LEU A O 1
ATOM 1038 N N . ASN A 1 130 ? -16.832 -5.135 9.740 1.00 86.31 130 ASN A N 1
ATOM 1039 C CA . ASN A 1 130 ? -18.130 -4.516 9.541 1.00 86.31 130 ASN A CA 1
ATOM 1040 C C . ASN A 1 130 ? -17.989 -3.046 9.088 1.00 86.31 130 ASN A C 1
ATOM 1042 O O . ASN A 1 130 ? -17.207 -2.300 9.681 1.00 86.31 130 ASN A O 1
ATOM 1046 N N . PRO A 1 131 ? -18.780 -2.562 8.111 1.00 87.62 131 PRO A N 1
ATOM 1047 C CA . PRO A 1 131 ? -18.780 -1.149 7.709 1.00 87.62 131 PRO A CA 1
ATOM 1048 C C . PRO A 1 131 ? -19.090 -0.168 8.853 1.00 87.62 131 PRO A C 1
ATOM 1050 O O . PRO A 1 131 ? -18.678 0.991 8.806 1.00 87.62 131 PRO A O 1
ATOM 1053 N N . LYS A 1 132 ? -19.778 -0.610 9.918 1.00 87.94 132 LYS A N 1
ATOM 1054 C CA . LYS A 1 132 ? -19.972 0.212 11.129 1.00 87.94 132 LYS A CA 1
ATOM 1055 C C . LYS A 1 132 ? -18.641 0.596 11.786 1.00 87.94 132 LYS A C 1
ATOM 1057 O O . LYS A 1 132 ? -18.497 1.721 12.259 1.00 87.94 132 LYS A O 1
ATOM 1062 N N . LEU A 1 133 ? -17.670 -0.317 11.765 1.00 89.50 133 LEU A N 1
ATOM 1063 C CA . LEU A 1 133 ? -16.327 -0.096 12.291 1.00 89.50 133 LEU A CA 1
ATOM 1064 C C . LEU A 1 133 ? -15.563 0.926 11.453 1.00 89.50 133 LEU A C 1
ATOM 1066 O O . LEU A 1 133 ? -14.864 1.764 12.011 1.00 89.50 133 LEU A O 1
ATOM 1070 N N . GLU A 1 134 ? -15.751 0.916 10.132 1.00 90.69 134 GLU A N 1
ATOM 1071 C CA . GLU A 1 134 ? -15.167 1.921 9.237 1.00 90.69 134 GLU A CA 1
ATOM 1072 C C . GLU A 1 134 ? -15.659 3.319 9.555 1.00 90.69 134 GLU A C 1
ATOM 1074 O O . GLU A 1 134 ? -14.845 4.225 9.731 1.00 90.69 134 GLU A O 1
ATOM 1079 N N . LYS A 1 135 ? -16.974 3.481 9.706 1.00 91.50 135 LYS A N 1
ATOM 1080 C CA . LYS A 1 135 ? -17.558 4.775 10.055 1.00 91.50 135 LYS A CA 1
ATOM 1081 C C . LYS A 1 135 ? -16.987 5.305 11.372 1.00 91.50 135 LYS A C 1
ATOM 1083 O O . LYS A 1 135 ? -16.540 6.447 11.416 1.00 91.50 135 LYS A O 1
ATOM 1088 N N . LEU A 1 136 ? -16.934 4.458 12.402 1.00 90.38 136 LEU A N 1
ATOM 1089 C CA . LEU A 1 136 ? -16.397 4.829 13.711 1.00 90.38 136 LEU A CA 1
ATOM 1090 C C . LEU A 1 136 ? -14.898 5.167 13.645 1.00 90.38 136 LEU A C 1
ATOM 1092 O O . LEU A 1 136 ? -14.461 6.161 14.215 1.00 90.38 136 LEU A O 1
ATOM 1096 N N . ALA A 1 137 ? -14.098 4.367 12.936 1.00 91.38 137 ALA A N 1
ATOM 1097 C CA . ALA A 1 137 ? -12.662 4.603 12.800 1.00 91.38 137 ALA A CA 1
ATOM 1098 C C . ALA A 1 137 ? -12.354 5.912 12.053 1.00 91.38 137 ALA A C 1
ATOM 1100 O O . ALA A 1 137 ? -11.434 6.632 12.442 1.00 91.38 137 ALA A O 1
ATOM 1101 N N . LEU A 1 138 ? -13.122 6.233 11.007 1.00 91.88 138 LEU A N 1
ATOM 1102 C CA . LEU A 1 138 ? -13.002 7.495 10.273 1.00 91.88 138 LEU A CA 1
ATOM 1103 C C . LEU A 1 138 ? -13.420 8.693 11.131 1.00 91.88 138 LEU A C 1
ATOM 1105 O O . LEU A 1 138 ? -12.732 9.710 11.142 1.00 91.88 138 LEU A O 1
ATOM 1109 N N . GLU A 1 139 ? -14.503 8.558 11.894 1.00 89.81 139 GLU A N 1
ATOM 1110 C CA . GLU A 1 139 ? -14.964 9.596 12.817 1.00 89.81 139 GLU A CA 1
ATOM 1111 C C . GLU A 1 139 ? -13.921 9.879 13.907 1.00 89.81 139 GLU A C 1
ATOM 1113 O O . GLU A 1 139 ? -13.552 11.031 14.132 1.00 89.81 139 GLU A O 1
ATOM 1118 N N . LEU A 1 140 ? -13.347 8.832 14.511 1.00 88.19 140 LEU A N 1
ATOM 1119 C CA . LEU A 1 140 ? -12.242 8.969 15.461 1.00 88.19 140 LEU A CA 1
ATOM 1120 C C . LEU A 1 140 ? -11.024 9.653 14.831 1.00 88.19 140 LEU A C 1
ATOM 1122 O O . LEU A 1 140 ? -10.407 10.509 15.469 1.00 88.19 140 LEU A O 1
ATOM 1126 N N . ALA A 1 141 ? -10.671 9.297 13.595 1.00 89.00 141 ALA A N 1
ATOM 1127 C CA . ALA A 1 141 ? -9.540 9.889 12.887 1.00 89.00 141 ALA A CA 1
ATOM 1128 C C . ALA A 1 141 ? -9.741 11.388 12.607 1.00 89.00 141 ALA A C 1
ATOM 1130 O O . ALA A 1 141 ? -8.798 12.164 12.770 1.00 89.00 141 ALA A O 1
ATOM 1131 N N . GLU A 1 142 ? -10.956 11.808 12.246 1.00 88.06 142 GLU A N 1
ATOM 1132 C CA . GLU A 1 142 ? -11.285 13.222 12.034 1.00 88.06 142 GLU A CA 1
ATOM 1133 C C . GLU A 1 142 ? -11.354 14.007 13.354 1.00 88.06 142 GLU A C 1
ATOM 1135 O O . GLU A 1 142 ? -10.774 15.088 13.451 1.00 88.06 142 GLU A O 1
ATOM 1140 N N . LEU A 1 143 ? -11.965 13.452 14.408 1.00 83.62 143 LEU A N 1
ATOM 1141 C CA . LEU A 1 143 ? -12.071 14.117 15.716 1.00 83.62 143 LEU A CA 1
ATOM 1142 C C . LEU A 1 143 ? -10.715 14.309 16.409 1.00 83.62 143 LEU A C 1
ATOM 1144 O O . LEU A 1 143 ? -10.505 15.280 17.133 1.00 83.62 143 LEU A O 1
ATOM 1148 N N . THR A 1 144 ? -9.780 13.385 16.192 1.00 81.31 144 THR A N 1
ATOM 1149 C CA . THR A 1 144 ? -8.448 13.413 16.822 1.00 81.31 144 THR A CA 1
ATOM 1150 C C . THR A 1 144 ? -7.361 13.996 15.914 1.00 81.31 144 THR A C 1
ATOM 1152 O O . THR A 1 144 ? -6.166 13.959 16.244 1.00 81.31 144 THR A O 1
ATOM 1155 N N . LYS A 1 145 ? -7.764 14.578 14.776 1.00 79.50 145 LYS A N 1
ATOM 1156 C CA . LYS A 1 145 ? -6.885 15.192 13.780 1.00 79.50 145 LYS A CA 1
ATOM 1157 C C . LYS A 1 145 ? -6.150 16.380 14.385 1.00 79.50 145 LYS A C 1
ATOM 1159 O O . LYS A 1 145 ? -6.636 17.504 14.447 1.00 79.50 145 LYS A O 1
ATOM 1164 N N . SER A 1 146 ? -4.935 16.120 14.849 1.00 75.69 146 SER A N 1
ATOM 1165 C CA . SER A 1 146 ? -4.082 17.121 15.477 1.00 75.69 146 SER A CA 1
ATOM 1166 C C . SER A 1 146 ? -2.641 16.987 14.983 1.00 75.69 146 SER A C 1
ATOM 1168 O O . SER A 1 146 ? -2.156 15.872 14.746 1.00 75.69 146 SER A O 1
ATOM 1170 N N . PRO A 1 147 ? -1.900 18.105 14.858 1.00 71.19 147 PRO A N 1
ATOM 1171 C CA . PRO A 1 147 ? -0.503 18.061 14.430 1.00 71.19 147 PRO A CA 1
ATOM 1172 C C . PRO A 1 147 ? 0.373 17.234 15.389 1.00 71.19 147 PRO A C 1
ATOM 1174 O O . PRO A 1 147 ? 1.335 16.609 14.949 1.00 71.19 147 PRO A O 1
ATOM 1177 N N . LYS A 1 148 ? 0.004 17.144 16.677 1.00 73.88 148 LYS A N 1
ATOM 1178 C CA . LYS A 1 148 ? 0.709 16.345 17.696 1.00 73.88 148 LYS A CA 1
ATOM 1179 C C . LYS A 1 148 ? 0.658 14.833 17.424 1.00 73.88 148 LYS A C 1
ATOM 1181 O O . LYS A 1 148 ? 1.634 14.121 17.671 1.00 73.88 148 LYS A O 1
ATOM 1186 N N . ILE A 1 149 ? -0.461 14.329 16.901 1.00 74.44 149 ILE A N 1
ATOM 1187 C CA . ILE A 1 149 ? -0.627 12.899 16.595 1.00 74.44 149 ILE A CA 1
ATOM 1188 C C . ILE A 1 149 ? -0.126 12.553 15.191 1.00 74.44 149 ILE A C 1
ATOM 1190 O O . ILE A 1 149 ? 0.352 11.441 14.988 1.00 74.44 149 ILE A O 1
ATOM 1194 N N . SER A 1 150 ? -0.169 13.486 14.236 1.00 72.12 150 SER A N 1
ATOM 1195 C CA . SER A 1 150 ? 0.194 13.188 12.844 1.00 72.12 150 SER A CA 1
ATOM 1196 C C . SER A 1 150 ? 1.667 13.441 12.492 1.00 72.12 150 SER A C 1
ATOM 1198 O O . SER A 1 150 ? 2.169 12.832 11.545 1.00 72.12 150 SER A O 1
ATOM 1200 N N . CYS A 1 151 ? 2.372 14.342 13.185 1.00 71.50 151 CYS A N 1
ATOM 1201 C CA . CYS A 1 151 ? 3.702 14.778 12.745 1.00 71.50 151 CYS A CA 1
ATOM 1202 C C . CYS A 1 151 ? 4.767 13.675 12.895 1.00 71.50 151 CYS A C 1
ATOM 1204 O O . CYS A 1 151 ? 4.930 13.092 13.967 1.00 71.50 151 CYS A O 1
ATOM 1206 N N . GLY A 1 152 ? 5.496 13.388 11.807 1.00 67.19 152 GLY A N 1
ATOM 1207 C CA . GLY A 1 152 ? 6.634 12.456 11.786 1.00 67.19 152 GLY A CA 1
ATOM 1208 C C . GLY A 1 152 ? 6.285 10.971 11.952 1.00 67.19 152 GLY A C 1
ATOM 1209 O O . GLY A 1 152 ? 7.185 10.140 12.068 1.00 67.19 152 GLY A O 1
ATOM 1210 N N . LYS A 1 153 ? 4.996 10.614 11.970 1.00 78.56 153 LYS A N 1
ATOM 1211 C CA . LYS A 1 153 ? 4.524 9.255 12.271 1.00 78.56 153 LYS A CA 1
ATOM 1212 C C . LYS A 1 153 ? 4.048 8.542 11.009 1.00 78.56 153 LYS A C 1
ATOM 1214 O O . LYS A 1 153 ? 3.532 9.153 10.078 1.00 78.56 153 LYS A O 1
ATOM 1219 N N . SER A 1 154 ? 4.235 7.221 10.978 1.00 77.56 154 SER A N 1
ATOM 1220 C CA . SER A 1 154 ? 3.787 6.402 9.849 1.00 77.56 154 SER A CA 1
ATOM 1221 C C . SER A 1 154 ? 2.252 6.360 9.799 1.00 77.56 154 SER A C 1
ATOM 1223 O O . SER A 1 154 ? 1.640 5.933 10.784 1.00 77.56 154 SER A O 1
ATOM 1225 N N . PRO A 1 155 ? 1.621 6.725 8.666 1.00 83.75 155 PRO A N 1
ATOM 1226 C CA . PRO A 1 155 ? 0.165 6.724 8.528 1.00 83.75 155 PRO A CA 1
ATOM 1227 C C . PRO A 1 155 ? -0.441 5.320 8.658 1.00 83.75 155 PRO A C 1
ATOM 1229 O O . PRO A 1 155 ? -1.556 5.186 9.146 1.00 83.75 155 PRO A O 1
ATOM 1232 N N . GLY A 1 156 ? 0.302 4.264 8.298 1.00 86.00 156 GLY A N 1
ATOM 1233 C CA . GLY A 1 156 ? -0.166 2.880 8.442 1.00 86.00 156 GLY A CA 1
ATOM 1234 C C . GLY A 1 156 ? -0.349 2.461 9.903 1.00 86.00 156 GLY A C 1
ATOM 1235 O O . GLY A 1 156 ? -1.366 1.872 10.254 1.00 86.00 156 GLY A O 1
ATOM 1236 N N . GLY A 1 157 ? 0.593 2.833 10.778 1.00 88.56 157 GLY A N 1
ATOM 1237 C CA . GLY A 1 157 ? 0.491 2.537 12.212 1.00 88.56 157 GLY A CA 1
ATOM 1238 C C . GLY A 1 157 ? -0.608 3.339 12.905 1.00 88.56 157 GLY A C 1
ATOM 1239 O O . GLY A 1 157 ? -1.233 2.846 13.838 1.00 88.56 157 GLY A O 1
ATOM 1240 N N . LEU A 1 158 ? -0.861 4.558 12.426 1.00 89.44 158 LEU A N 1
ATOM 1241 C CA . LEU A 1 158 ? -1.937 5.398 12.934 1.00 89.44 158 LEU A CA 1
ATOM 1242 C C . LEU A 1 158 ? -3.317 4.866 12.505 1.00 89.44 158 LEU A C 1
ATOM 1244 O O . LEU A 1 158 ? -4.194 4.707 13.347 1.00 89.44 158 LEU A O 1
ATOM 1248 N N . ALA A 1 159 ? -3.485 4.499 11.231 1.00 90.50 159 ALA A N 1
ATOM 1249 C CA . ALA A 1 159 ? -4.709 3.864 10.738 1.00 90.50 159 ALA A CA 1
ATOM 1250 C C . ALA A 1 159 ? -5.020 2.560 11.488 1.00 90.50 159 ALA A C 1
ATOM 1252 O O . ALA A 1 159 ? -6.152 2.343 11.911 1.00 90.50 159 ALA A O 1
ATOM 1253 N N . ALA A 1 160 ? -4.004 1.722 11.708 1.00 91.69 160 ALA A N 1
ATOM 1254 C CA . ALA A 1 160 ? -4.137 0.481 12.465 1.00 91.69 160 ALA A CA 1
ATOM 1255 C C . ALA A 1 160 ? -4.605 0.715 13.911 1.00 91.69 160 ALA A C 1
ATOM 1257 O O . ALA A 1 160 ? -5.427 -0.042 14.421 1.00 91.69 160 ALA A O 1
ATOM 1258 N N . ALA A 1 161 ? -4.120 1.780 14.557 1.00 91.81 161 ALA A N 1
ATOM 1259 C CA . ALA A 1 161 ? -4.547 2.154 15.900 1.00 91.81 161 ALA A CA 1
ATOM 1260 C C . ALA A 1 161 ? -6.019 2.589 15.940 1.00 91.81 161 ALA A C 1
ATOM 1262 O O . ALA A 1 161 ? -6.754 2.129 16.809 1.00 91.81 161 ALA A O 1
ATOM 1263 N N . TYR A 1 162 ? -6.477 3.402 14.981 1.00 91.75 162 TYR A N 1
ATOM 1264 C CA . TYR A 1 162 ? -7.890 3.794 14.901 1.00 91.75 162 TYR A CA 1
ATOM 1265 C C . TYR A 1 162 ? -8.817 2.601 14.666 1.00 91.75 162 TYR A C 1
ATOM 1267 O O . TYR A 1 162 ? -9.836 2.486 15.342 1.00 91.75 162 TYR A O 1
ATOM 1275 N N . VAL A 1 163 ? -8.440 1.684 13.769 1.00 92.25 163 VAL A N 1
ATOM 1276 C CA . VAL A 1 163 ? -9.191 0.439 13.527 1.00 92.25 163 VAL A CA 1
ATOM 1277 C C . VAL A 1 163 ? -9.258 -0.414 14.796 1.00 92.25 163 VAL A C 1
ATOM 1279 O O . VAL A 1 163 ? -10.324 -0.915 15.137 1.00 92.25 163 VAL A O 1
ATOM 1282 N N . TYR A 1 164 ? -8.149 -0.535 15.531 1.00 91.62 164 TYR A N 1
ATOM 1283 C CA . TYR A 1 164 ? -8.101 -1.304 16.777 1.00 91.62 164 TYR A CA 1
ATOM 1284 C C . TYR A 1 164 ? -8.931 -0.676 17.910 1.00 91.62 164 TYR A C 1
ATOM 1286 O O . TYR A 1 164 ? -9.615 -1.373 18.657 1.00 91.62 164 TYR A O 1
ATOM 1294 N N . ILE A 1 165 ? -8.904 0.651 18.050 1.00 90.06 165 ILE A N 1
ATOM 1295 C CA . ILE A 1 165 ? -9.743 1.356 19.029 1.00 90.06 165 ILE A CA 1
ATOM 1296 C C . ILE A 1 165 ? -11.224 1.181 18.665 1.00 90.06 165 ILE A C 1
ATOM 1298 O O . ILE A 1 165 ? -12.036 0.840 19.524 1.00 90.06 165 ILE A O 1
ATOM 1302 N N . ALA A 1 166 ? -11.569 1.338 17.385 1.00 90.69 166 ALA A N 1
ATOM 1303 C CA . ALA A 1 166 ? -12.929 1.139 16.899 1.00 90.69 166 ALA A CA 1
ATOM 1304 C C . ALA A 1 166 ? -13.427 -0.302 17.120 1.00 90.69 166 ALA A C 1
ATOM 1306 O O . ALA A 1 166 ? -14.577 -0.488 17.519 1.00 90.69 166 ALA A O 1
ATOM 1307 N N . SER A 1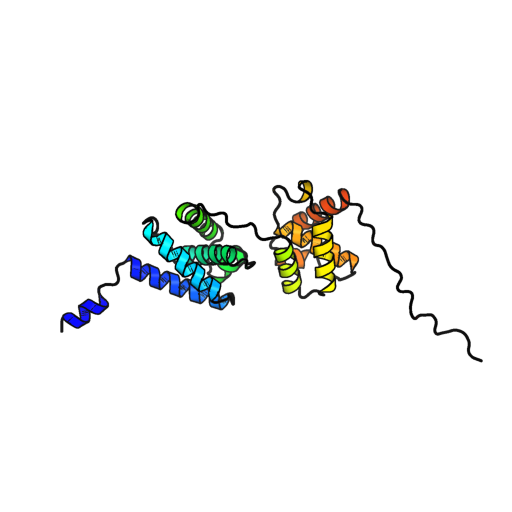 167 ? -12.569 -1.319 16.940 1.00 90.62 167 SER A N 1
ATOM 1308 C CA . SER A 1 167 ? -12.937 -2.713 17.225 1.00 90.62 167 SER A CA 1
ATOM 1309 C C . SER A 1 167 ? -13.247 -2.943 18.703 1.00 90.62 167 SER A C 1
ATOM 1311 O O . SER A 1 167 ? -14.190 -3.664 19.016 1.00 90.62 167 SER A O 1
ATOM 1313 N N . ILE A 1 168 ? -12.506 -2.297 19.615 1.00 88.31 168 ILE A N 1
ATOM 1314 C CA . ILE A 1 168 ? -12.780 -2.380 21.059 1.00 88.31 168 ILE A CA 1
ATOM 1315 C C . ILE A 1 168 ? -14.146 -1.768 21.381 1.00 88.31 168 ILE A C 1
ATOM 1317 O O . ILE A 1 168 ? -14.926 -2.371 22.113 1.00 88.31 168 ILE A O 1
ATOM 1321 N N . PHE A 1 169 ? -14.462 -0.603 20.814 1.00 86.25 169 PHE A N 1
ATOM 1322 C CA . PHE A 1 169 ? -15.733 0.075 21.076 1.00 86.25 169 PHE A CA 1
ATOM 1323 C C . PHE A 1 169 ? -16.956 -0.675 20.543 1.00 86.25 169 PHE A C 1
ATOM 1325 O O . PHE A 1 169 ? -18.001 -0.664 21.186 1.00 86.25 169 PHE A O 1
ATOM 1332 N N . LEU A 1 170 ? -16.827 -1.356 19.405 1.00 86.19 170 LEU A N 1
ATOM 1333 C CA . LEU A 1 170 ? -17.895 -2.186 18.836 1.00 86.19 170 LEU A CA 1
ATOM 1334 C C . LEU A 1 170 ? -17.886 -3.631 19.356 1.00 86.19 170 LEU A C 1
ATOM 1336 O O . LEU A 1 170 ? -18.696 -4.443 18.912 1.00 86.19 170 LEU A O 1
ATOM 1340 N N . ASN A 1 171 ? -16.987 -3.954 20.292 1.00 84.12 171 ASN A N 1
ATOM 1341 C CA . ASN A 1 171 ? -16.791 -5.293 20.843 1.00 84.12 171 ASN A CA 1
ATOM 1342 C C . ASN A 1 171 ? -16.539 -6.374 19.763 1.00 84.12 171 ASN A C 1
ATOM 1344 O O . ASN A 1 171 ? -16.906 -7.540 19.928 1.00 84.12 171 ASN A O 1
ATOM 1348 N N . GLU A 1 172 ? -15.898 -5.994 18.652 1.00 82.19 172 GLU A N 1
ATOM 1349 C CA . GLU A 1 172 ? -15.457 -6.924 17.611 1.00 82.19 172 GLU A CA 1
ATOM 1350 C C . GLU A 1 172 ? -14.091 -7.510 17.990 1.00 82.19 172 GLU A C 1
ATOM 1352 O O . GLU A 1 172 ? -13.122 -6.793 18.254 1.00 82.19 172 GLU A O 1
ATOM 1357 N N . LYS A 1 173 ? -14.002 -8.844 18.030 1.00 78.06 173 LYS A N 1
ATOM 1358 C CA . LYS A 1 173 ? -12.776 -9.553 18.413 1.00 78.06 173 LYS A CA 1
ATOM 1359 C C . LYS A 1 173 ? -11.763 -9.529 17.272 1.00 78.06 173 LYS A C 1
ATOM 1361 O O . LYS A 1 173 ? -11.708 -10.457 16.473 1.00 78.06 173 LYS A O 1
ATOM 1366 N N . LEU A 1 174 ? -10.943 -8.486 17.237 1.00 81.88 174 LEU A N 1
ATOM 1367 C CA . LEU A 1 174 ? -9.855 -8.339 16.279 1.00 81.88 174 LEU A CA 1
ATOM 1368 C C . LEU A 1 174 ? -8.499 -8.473 16.997 1.00 81.88 174 LEU A C 1
ATOM 1370 O O . LEU A 1 174 ? -8.110 -7.577 17.755 1.00 81.88 174 LEU A O 1
ATOM 1374 N N . PRO A 1 175 ? -7.769 -9.589 16.823 1.00 85.94 175 PRO A N 1
ATOM 1375 C CA . PRO A 1 175 ? -6.483 -9.771 17.483 1.00 85.94 175 PRO A CA 1
ATOM 1376 C C . PRO A 1 175 ? -5.448 -8.767 16.953 1.00 85.94 175 PRO A C 1
ATOM 1378 O O . PRO A 1 175 ? -5.310 -8.572 15.746 1.00 85.94 175 PRO A O 1
ATOM 1381 N N . GLN A 1 176 ? -4.658 -8.167 17.856 1.00 86.00 176 GLN A N 1
ATOM 1382 C CA . GLN A 1 176 ? -3.630 -7.170 17.496 1.00 86.00 176 GLN A CA 1
ATOM 1383 C C . GLN A 1 176 ? -2.679 -7.681 16.410 1.00 86.00 176 GLN A C 1
ATOM 1385 O O . GLN A 1 176 ? -2.326 -6.932 15.499 1.00 86.00 176 GLN A O 1
ATOM 1390 N N . ARG A 1 177 ? -2.300 -8.960 16.488 1.00 88.00 177 ARG A N 1
ATOM 1391 C CA . ARG A 1 177 ? -1.414 -9.618 15.528 1.00 88.00 177 ARG A CA 1
ATOM 1392 C C . ARG A 1 177 ? -1.940 -9.546 14.094 1.00 88.00 177 ARG A C 1
ATOM 1394 O O . ARG A 1 177 ? -1.175 -9.241 13.186 1.00 88.00 177 ARG A O 1
ATOM 1401 N N . GLU A 1 178 ? -3.233 -9.773 13.893 1.00 88.56 178 GLU A N 1
ATOM 1402 C CA . GLU A 1 178 ? -3.842 -9.769 12.560 1.00 88.56 178 GLU A CA 1
ATOM 1403 C C . GLU A 1 178 ? -3.810 -8.365 11.946 1.00 88.56 178 GLU A C 1
ATOM 1405 O O . GLU A 1 178 ? -3.382 -8.186 10.807 1.00 88.56 178 GLU A O 1
ATOM 1410 N N . ILE A 1 179 ? -4.126 -7.335 12.737 1.00 88.94 179 ILE A N 1
ATOM 1411 C CA . ILE A 1 179 ? -4.018 -5.938 12.290 1.00 88.94 179 ILE A CA 1
ATOM 1412 C C . ILE A 1 179 ? -2.568 -5.576 11.972 1.00 88.94 179 ILE A C 1
ATOM 1414 O O . ILE A 1 179 ? -2.308 -4.893 10.984 1.00 88.94 179 ILE A O 1
ATOM 1418 N N . CYS A 1 180 ? -1.615 -6.024 12.792 1.00 89.56 180 CYS A N 1
ATOM 1419 C CA . CYS A 1 180 ? -0.190 -5.773 12.574 1.00 89.56 180 CYS A CA 1
ATOM 1420 C C . CYS A 1 180 ? 0.294 -6.343 11.244 1.00 89.56 180 CYS A C 1
ATOM 1422 O O . CYS A 1 180 ? 0.992 -5.658 10.493 1.00 89.56 180 CYS A O 1
ATOM 1424 N N . GLU A 1 181 ? -0.099 -7.581 10.946 1.00 87.69 181 GLU A N 1
ATOM 1425 C CA . GLU A 1 181 ? 0.245 -8.258 9.700 1.00 87.69 181 GLU A CA 1
ATOM 1426 C C . GLU A 1 181 ? -0.349 -7.519 8.489 1.00 87.69 181 GLU A C 1
ATOM 1428 O O . GLU A 1 181 ? 0.372 -7.265 7.520 1.00 87.69 181 GLU A O 1
ATOM 1433 N N . LEU A 1 182 ? -1.613 -7.083 8.571 1.00 87.25 182 LEU A N 1
ATOM 1434 C CA . LEU A 1 182 ? -2.293 -6.334 7.506 1.00 87.25 182 LEU A CA 1
ATOM 1435 C C . LEU A 1 182 ? -1.745 -4.914 7.304 1.00 87.25 182 LEU A C 1
ATOM 1437 O O . LEU A 1 182 ? -1.637 -4.441 6.172 1.00 87.25 182 LEU A O 1
ATOM 1441 N N . ALA A 1 183 ? -1.403 -4.225 8.390 1.00 86.81 183 ALA A N 1
ATOM 1442 C CA . ALA A 1 183 ? -0.884 -2.860 8.360 1.00 86.81 183 ALA A CA 1
ATOM 1443 C C . ALA A 1 183 ? 0.636 -2.783 8.161 1.00 86.81 183 ALA A C 1
ATOM 1445 O O . ALA A 1 183 ? 1.179 -1.683 8.054 1.00 86.81 183 ALA A O 1
ATOM 1446 N N . GLU A 1 184 ? 1.317 -3.930 8.082 1.00 86.31 184 GLU A N 1
ATOM 1447 C CA . GLU A 1 184 ? 2.772 -4.041 7.956 1.00 86.31 184 GLU A CA 1
ATOM 1448 C C . GLU A 1 184 ? 3.536 -3.298 9.078 1.00 86.31 184 GLU A C 1
ATOM 1450 O O . GLU A 1 184 ? 4.614 -2.740 8.852 1.00 86.31 184 GLU A O 1
ATOM 1455 N N . VAL A 1 185 ? 2.990 -3.291 10.298 1.00 88.44 185 VAL A N 1
ATOM 1456 C CA . VAL A 1 185 ? 3.573 -2.640 11.486 1.00 88.44 185 VAL A CA 1
ATOM 1457 C C . VAL A 1 185 ? 3.752 -3.633 12.630 1.00 88.44 185 VAL A C 1
ATOM 1459 O O . VAL A 1 185 ? 3.212 -4.732 12.609 1.00 88.44 185 VAL A O 1
ATOM 1462 N N . THR A 1 186 ? 4.531 -3.258 13.643 1.00 90.06 186 THR A N 1
ATOM 1463 C CA . THR A 1 186 ? 4.713 -4.085 14.843 1.00 90.06 186 THR A CA 1
ATOM 1464 C C . THR A 1 186 ? 3.627 -3.810 15.881 1.00 90.06 186 THR A C 1
ATOM 1466 O O . THR A 1 186 ? 3.140 -2.683 15.993 1.00 90.06 186 THR A O 1
ATOM 1469 N N . GLU A 1 187 ? 3.315 -4.805 16.713 1.00 89.94 187 GLU A N 1
ATOM 1470 C CA . GLU A 1 187 ? 2.343 -4.669 17.812 1.00 89.94 187 GLU A CA 1
ATOM 1471 C C . GLU A 1 187 ? 2.690 -3.521 18.760 1.00 89.94 187 GLU A C 1
ATOM 1473 O O . GLU A 1 187 ? 1.821 -2.751 19.165 1.00 89.94 187 GLU A O 1
ATOM 1478 N N . VAL A 1 188 ? 3.981 -3.350 19.058 1.00 90.56 188 VAL A N 1
ATOM 1479 C CA . VAL A 1 188 ? 4.480 -2.244 19.887 1.00 90.56 188 VAL A CA 1
ATOM 1480 C C . VAL A 1 188 ? 4.144 -0.890 19.260 1.00 90.56 188 VAL A C 1
ATOM 1482 O O . VAL A 1 188 ? 3.779 0.044 19.970 1.00 90.56 188 VAL A O 1
ATOM 1485 N N . THR A 1 189 ? 4.206 -0.785 17.928 1.00 89.81 189 THR A N 1
ATOM 1486 C CA . THR A 1 189 ? 3.829 0.444 17.223 1.00 89.81 189 THR A CA 1
ATOM 1487 C C . THR A 1 189 ? 2.348 0.737 17.421 1.00 89.81 189 THR A C 1
ATOM 1489 O O . THR A 1 189 ? 2.021 1.851 17.814 1.00 89.81 189 THR A O 1
ATOM 1492 N N . ILE A 1 190 ? 1.462 -0.243 17.215 1.00 89.44 190 ILE A N 1
ATOM 1493 C CA . ILE A 1 190 ? 0.017 -0.051 17.422 1.00 89.44 190 ILE A CA 1
ATOM 1494 C C . ILE A 1 190 ? -0.261 0.342 18.874 1.00 89.44 190 ILE A C 1
ATOM 1496 O O . ILE A 1 190 ? -0.917 1.348 19.116 1.00 89.44 190 ILE A O 1
ATOM 1500 N N . ARG A 1 191 ? 0.304 -0.384 19.845 1.00 88.12 191 ARG A N 1
ATOM 1501 C CA . ARG A 1 191 ? 0.097 -0.126 21.278 1.00 88.12 191 ARG A CA 1
ATOM 1502 C C . ARG A 1 191 ? 0.513 1.287 21.683 1.00 88.12 191 ARG A C 1
ATOM 1504 O O . ARG A 1 191 ? -0.247 1.969 22.367 1.00 88.12 191 ARG A O 1
ATOM 1511 N N . ASN A 1 192 ? 1.677 1.742 21.219 1.00 89.31 192 ASN A N 1
ATOM 1512 C CA . ASN A 1 192 ? 2.151 3.099 21.483 1.00 89.31 192 ASN A CA 1
ATOM 1513 C C . ASN A 1 192 ? 1.222 4.151 20.864 1.00 89.31 192 ASN A C 1
ATOM 1515 O O . ASN A 1 192 ? 0.928 5.153 21.508 1.00 89.31 192 ASN A O 1
ATOM 1519 N N . ARG A 1 193 ? 0.718 3.919 19.644 1.00 88.56 193 ARG A N 1
ATOM 1520 C CA . ARG A 1 193 ? -0.219 4.842 18.983 1.00 88.56 193 ARG A CA 1
ATOM 1521 C C . ARG A 1 193 ? -1.574 4.878 19.678 1.00 88.56 193 ARG A C 1
ATOM 1523 O O . ARG A 1 193 ? -2.093 5.965 19.893 1.00 88.56 193 ARG A O 1
ATOM 1530 N N . CYS A 1 194 ? -2.109 3.730 20.087 1.00 87.44 194 CYS A N 1
ATOM 1531 C CA . CYS A 1 194 ? -3.351 3.672 20.854 1.00 87.44 194 CYS A CA 1
ATOM 1532 C C . CYS A 1 194 ? -3.224 4.440 22.170 1.00 87.44 194 CYS A C 1
ATOM 1534 O O . CYS A 1 194 ? -4.093 5.243 22.491 1.00 87.44 194 CYS A O 1
ATOM 1536 N N . LYS A 1 195 ? -2.117 4.240 22.896 1.00 86.88 195 LYS A N 1
ATOM 1537 C CA . LYS A 1 195 ? -1.849 4.966 24.139 1.00 86.88 195 LYS A CA 1
ATOM 1538 C C . LYS A 1 195 ? -1.774 6.477 23.907 1.00 86.88 195 LYS A C 1
ATOM 1540 O O . LYS A 1 195 ? -2.447 7.226 24.594 1.00 86.88 195 LYS A O 1
ATOM 1545 N N . GLU A 1 196 ? -1.038 6.922 22.888 1.00 86.06 196 GLU A N 1
ATOM 1546 C CA . GLU A 1 196 ? -0.977 8.346 22.534 1.00 86.06 196 GLU A CA 1
ATOM 1547 C C . GLU A 1 196 ? -2.355 8.937 22.195 1.00 86.06 196 GLU A C 1
ATOM 1549 O O . GLU A 1 196 ? -2.631 10.074 22.568 1.00 86.06 196 GLU A O 1
ATOM 1554 N N . ILE A 1 197 ? -3.216 8.204 21.483 1.00 85.62 197 ILE A N 1
ATOM 1555 C CA . ILE A 1 197 ? -4.565 8.679 21.143 1.00 85.62 197 ILE A CA 1
ATOM 1556 C C . ILE A 1 197 ? -5.416 8.819 22.413 1.00 85.62 197 ILE A C 1
ATOM 1558 O O . ILE A 1 197 ? -6.056 9.850 22.599 1.00 85.62 197 ILE A O 1
ATOM 1562 N N . LEU A 1 198 ? -5.386 7.821 23.298 1.00 82.75 198 LEU A N 1
ATOM 1563 C CA . LEU A 1 198 ? -6.189 7.797 24.525 1.00 82.75 198 LEU A CA 1
ATOM 1564 C C . LEU A 1 198 ? -5.700 8.793 25.588 1.00 82.75 198 LEU A C 1
ATOM 1566 O O . LEU A 1 198 ? -6.518 9.399 26.268 1.00 82.75 198 LEU A O 1
ATOM 1570 N N . ASP A 1 199 ? -4.389 9.010 25.705 1.00 82.12 199 ASP A N 1
ATOM 1571 C CA . ASP A 1 199 ? -3.822 9.951 26.681 1.00 82.12 199 ASP A CA 1
ATOM 1572 C C . ASP A 1 199 ? -4.119 11.416 26.302 1.00 82.12 199 ASP A C 1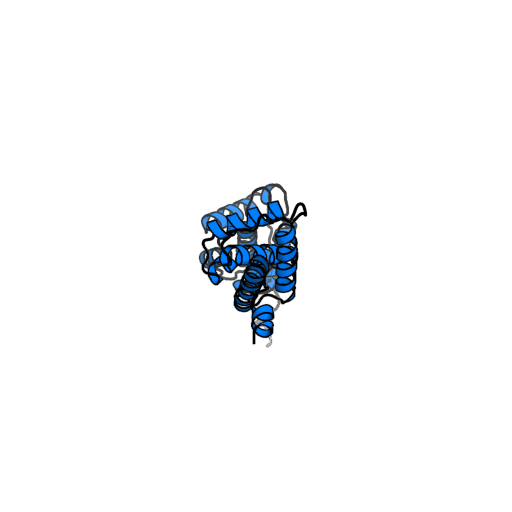
ATOM 1574 O O . ASP A 1 199 ? -4.227 12.280 27.170 1.00 82.12 199 ASP A O 1
ATOM 1578 N N . ASN A 1 200 ? -4.250 11.714 25.002 1.00 77.56 200 ASN A N 1
ATOM 1579 C CA . ASN A 1 200 ? -4.498 13.075 24.514 1.00 77.56 200 ASN A CA 1
ATOM 1580 C C . ASN A 1 200 ? -5.988 13.418 24.364 1.00 77.56 200 ASN A C 1
ATOM 1582 O O . ASN A 1 200 ? -6.321 14.601 24.281 1.00 77.56 200 ASN A O 1
ATOM 1586 N N . PHE A 1 201 ? -6.875 12.421 24.299 1.00 75.25 201 PHE A N 1
ATOM 1587 C CA . PHE A 1 201 ? -8.294 12.626 24.014 1.00 75.25 201 PHE A CA 1
ATOM 1588 C C . PHE A 1 201 ? -9.177 11.859 24.995 1.00 75.25 201 PHE A C 1
ATOM 1590 O O . PHE A 1 201 ? -9.095 10.641 25.117 1.00 75.25 201 PHE A O 1
ATOM 1597 N N . ASN A 1 202 ? -10.091 12.577 25.649 1.00 69.38 202 ASN A N 1
ATOM 1598 C CA . ASN A 1 202 ? -11.106 11.961 26.494 1.00 69.38 202 ASN A CA 1
ATOM 1599 C C . ASN A 1 202 ? -12.254 11.440 25.618 1.00 69.38 202 ASN A C 1
ATOM 1601 O O . ASN A 1 202 ? -13.188 12.179 25.299 1.00 69.38 202 ASN A O 1
ATOM 1605 N N . ILE A 1 203 ? -12.154 10.184 25.183 1.00 67.75 203 ILE A N 1
ATOM 1606 C CA . ILE A 1 203 ? -13.179 9.546 24.356 1.00 67.75 203 ILE A CA 1
ATOM 1607 C C . ILE A 1 203 ? -14.307 9.066 25.272 1.00 67.75 203 ILE A C 1
ATOM 1609 O O . ILE A 1 203 ? -14.181 8.053 25.958 1.00 67.75 203 ILE A O 1
ATOM 1613 N N 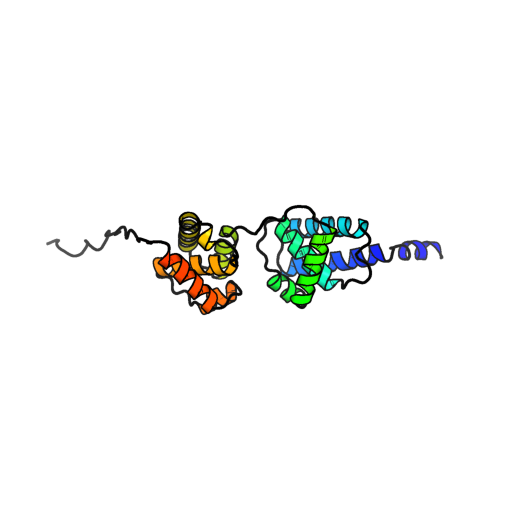. LYS A 1 204 ? -15.421 9.801 25.284 1.00 62.03 204 LYS A N 1
ATOM 1614 C CA . LYS A 1 204 ? -16.648 9.379 25.961 1.00 62.03 204 LYS A CA 1
ATOM 1615 C C . LYS A 1 204 ? -17.520 8.623 24.970 1.00 62.03 204 LYS A C 1
ATOM 1617 O O . LYS A 1 204 ? -18.000 9.206 24.003 1.00 62.03 204 LYS A O 1
ATOM 1622 N N . LEU A 1 205 ? -17.737 7.338 25.225 1.00 60.53 205 LEU A N 1
ATOM 1623 C CA . LEU A 1 205 ? -18.800 6.600 24.558 1.00 60.53 205 LEU A CA 1
ATOM 1624 C C . LEU A 1 205 ? -20.131 7.053 25.153 1.00 60.53 205 LEU A C 1
ATOM 1626 O O . LEU A 1 205 ? -20.423 6.765 26.313 1.00 60.53 205 LEU A O 1
ATOM 1630 N N . LEU A 1 206 ? -20.928 7.767 24.363 1.00 57.88 206 LEU A N 1
ATOM 1631 C CA . LEU A 1 206 ? -22.352 7.888 24.639 1.00 57.88 206 LEU A CA 1
ATOM 1632 C C . LEU A 1 206 ? -22.970 6.537 24.290 1.00 57.88 206 LEU A C 1
ATOM 1634 O O . LEU A 1 206 ? -23.198 6.221 23.124 1.00 57.88 206 LEU A O 1
ATOM 1638 N N . ILE A 1 207 ? -23.138 5.696 25.309 1.00 55.59 207 ILE A N 1
ATOM 1639 C CA . ILE A 1 207 ? -23.966 4.504 25.187 1.00 55.59 207 ILE A CA 1
ATOM 1640 C C . ILE A 1 207 ? -25.397 5.029 25.169 1.00 55.59 207 ILE A C 1
ATOM 1642 O O . ILE A 1 207 ? -26.007 5.209 26.221 1.00 55.59 207 ILE A O 1
ATOM 1646 N N . ASP A 1 208 ? -25.912 5.316 23.976 1.00 49.78 208 ASP A N 1
ATOM 1647 C CA . ASP A 1 208 ? -27.351 5.402 23.795 1.00 49.78 208 ASP A CA 1
ATOM 1648 C C . ASP A 1 208 ? -27.878 3.995 24.057 1.00 49.78 208 ASP A C 1
ATOM 1650 O O . ASP A 1 208 ? -27.728 3.075 23.248 1.00 49.78 208 ASP A O 1
ATOM 1654 N N . ALA A 1 209 ? -28.403 3.807 25.265 1.00 44.59 209 ALA A N 1
ATOM 1655 C CA . ALA A 1 209 ? -29.151 2.629 25.627 1.00 44.59 209 ALA A CA 1
ATOM 1656 C C . ALA A 1 209 ? -30.328 2.519 24.654 1.00 44.59 209 ALA A C 1
ATOM 1658 O O . ALA A 1 209 ? -31.367 3.147 24.837 1.00 44.59 209 ALA A O 1
ATOM 1659 N N . MET A 1 210 ? -30.182 1.694 23.618 1.00 43.81 210 MET A N 1
ATOM 1660 C CA . MET A 1 210 ? -31.334 1.049 23.002 1.00 43.81 210 MET A CA 1
ATOM 1661 C C . MET A 1 210 ? -31.807 -0.040 23.972 1.00 43.81 210 MET A C 1
ATOM 1663 O O . MET A 1 210 ? -31.646 -1.234 23.726 1.00 43.81 210 MET A O 1
ATOM 1667 N N . ASP A 1 211 ? -32.364 0.401 25.102 1.00 44.47 211 ASP A N 1
ATOM 1668 C CA . ASP A 1 211 ? -33.336 -0.353 25.885 1.00 44.47 211 ASP A CA 1
ATOM 1669 C C . ASP A 1 211 ? -34.646 -0.363 25.088 1.00 44.47 211 ASP A C 1
ATOM 1671 O O . ASP A 1 211 ? -35.618 0.306 25.419 1.00 44.47 211 ASP A O 1
ATOM 1675 N N . GLU A 1 212 ? -34.687 -1.134 24.006 1.00 46.62 212 GLU A N 1
ATOM 1676 C CA . GLU A 1 212 ? -35.953 -1.588 23.447 1.00 46.62 212 GLU A CA 1
ATOM 1677 C C . GLU A 1 212 ? -35.905 -3.110 23.302 1.00 46.62 212 GLU A C 1
ATOM 1679 O O . GLU A 1 212 ? -35.026 -3.688 22.668 1.00 46.62 212 GLU A O 1
ATOM 1684 N N . VAL A 1 213 ? -36.915 -3.748 23.900 1.00 45.28 213 VAL A N 1
ATOM 1685 C CA . VAL A 1 213 ? -37.252 -5.179 23.824 1.00 45.28 213 VAL A CA 1
ATOM 1686 C C . VAL A 1 213 ? -36.542 -6.122 24.815 1.00 45.28 213 VAL A C 1
ATOM 1688 O O . VAL A 1 213 ? -36.045 -7.188 24.460 1.00 45.28 213 VAL A O 1
ATOM 1691 N N . ARG A 1 214 ? -36.638 -5.826 26.119 1.00 41.44 214 ARG A N 1
ATOM 1692 C CA . ARG A 1 214 ? -36.880 -6.873 27.147 1.00 41.44 214 ARG A CA 1
ATOM 1693 C C . ARG A 1 214 ? -38.042 -6.555 28.103 1.00 41.44 214 ARG A C 1
ATOM 1695 O O . ARG A 1 214 ? -38.190 -7.186 29.144 1.00 41.44 214 ARG A O 1
ATOM 1702 N N . GLY A 1 215 ? -38.935 -5.650 27.700 1.00 35.69 215 GLY A N 1
ATOM 1703 C CA . GLY A 1 215 ? -40.262 -5.450 28.294 1.00 35.69 215 GLY A CA 1
ATOM 1704 C C . GLY A 1 215 ? -41.319 -6.383 27.693 1.00 35.69 215 GLY A C 1
ATOM 1705 O O . GLY A 1 215 ? -42.343 -5.930 27.201 1.00 35.69 215 GLY A O 1
ATOM 1706 N N . SER A 1 216 ? -41.067 -7.690 27.660 1.00 41.59 216 SER A N 1
ATOM 1707 C CA . SER A 1 216 ? -42.080 -8.691 27.283 1.00 41.59 216 SER A CA 1
ATOM 1708 C C . SER A 1 216 ? -41.865 -9.968 28.077 1.00 41.59 216 SER A C 1
ATOM 1710 O O . SER A 1 216 ? -41.551 -11.013 27.529 1.00 41.59 216 SER A O 1
ATOM 1712 N N . GLN A 1 217 ? -41.984 -9.848 29.396 1.00 42.94 217 GLN A N 1
ATOM 1713 C CA . GLN A 1 217 ? -42.417 -10.925 30.284 1.00 42.94 217 GLN A CA 1
ATOM 1714 C C . GLN A 1 217 ? -42.774 -10.301 31.635 1.00 42.94 217 GLN A C 1
ATOM 1716 O O . GLN A 1 217 ? -41.977 -10.290 32.566 1.00 42.94 217 GLN A O 1
ATOM 1721 N N . LYS A 1 218 ? -43.973 -9.717 31.714 1.00 39.12 218 LYS A N 1
ATOM 1722 C CA . LYS A 1 218 ? -44.773 -9.630 32.942 1.00 39.12 218 LYS A CA 1
ATOM 1723 C C . LYS A 1 218 ? -46.190 -9.182 32.582 1.00 39.12 218 LYS A C 1
ATOM 1725 O O . LYS A 1 218 ? -46.387 -8.054 32.152 1.00 39.12 218 LYS A O 1
ATOM 1730 N N . GLY A 1 219 ? -47.147 -10.079 32.806 1.00 34.41 219 GLY A N 1
ATOM 1731 C CA . GLY A 1 219 ? -48.546 -9.733 33.042 1.00 34.41 219 GLY A CA 1
ATOM 1732 C C . GLY A 1 219 ? -49.465 -9.769 31.826 1.00 34.41 219 GLY A C 1
ATOM 1733 O O . GLY A 1 219 ? -49.739 -8.743 31.218 1.00 34.41 219 GLY A O 1
ATOM 1734 N N . SER A 1 220 ? -50.043 -10.933 31.549 1.00 39.97 220 SER A N 1
ATOM 1735 C CA . SER A 1 220 ? -51.434 -11.015 31.099 1.00 39.97 220 SER A CA 1
ATOM 1736 C C . SER A 1 220 ? -52.028 -12.314 31.632 1.00 39.97 220 SER A C 1
ATOM 1738 O O . SER A 1 220 ? -51.720 -13.379 31.110 1.00 39.97 220 SER A O 1
ATOM 1740 N N . VAL A 1 221 ? -52.806 -12.114 32.704 1.00 40.03 221 VAL A N 1
ATOM 1741 C CA . VAL A 1 221 ? -53.939 -12.886 33.250 1.00 40.03 221 VAL A CA 1
ATOM 1742 C C . VAL A 1 221 ? -53.704 -14.350 33.613 1.00 40.03 221 VAL A C 1
ATOM 1744 O O . VAL A 1 221 ? -53.565 -15.194 32.707 1.00 40.03 221 VAL A O 1
#

Foldseek 3Di:
DVPVVVVVPPPPPVNVLLVLLLVLLVVLCVVVVHDVQLSVQLSVLVVQLVVLVPPPPQDSLLLSLLSSVLSCLVVLHDDDSCNSCVSSVHDSVSNVVNNVVSCVRRDPDDRDDRDLLNLLVQLCVVVVHDVQLSVQLVVLCVVLDDCVLPPPDDSLLLSLLSSVVSCVVVVNDDDLVSSCVSSVHDSVSSVVSNCVSVVVDDDDDPPPPPPDPPPPDDDDD

pLDDT: mean 80.14, std 15.23, range [34.41, 93.75]